Protein AF-A0A518DHU4-F1 (afdb_monomer)

Mean predicted aligned error: 4.29 Å

Solvent-accessible surface area (backbone atoms only — not comparable to full-atom values): 12551 Å² total; per-residue (Å²): 131,83,62,38,91,31,69,74,48,93,78,92,83,80,76,65,53,45,93,78,50,55,78,45,100,57,68,38,72,61,64,92,36,39,50,26,39,30,76,88,73,42,34,32,35,54,71,51,94,48,25,62,95,65,47,74,90,50,74,50,29,39,31,64,88,50,67,76,55,93,78,38,64,34,90,30,32,22,38,29,42,93,88,11,45,58,34,24,46,37,67,45,43,67,58,42,60,74,70,57,70,47,81,84,38,65,39,58,79,46,30,36,31,28,26,29,36,46,24,28,44,41,30,31,47,71,43,43,83,37,90,85,42,60,53,37,74,47,38,42,14,45,42,72,44,84,63,66,44,88,26,88,99,46,66,58,55,59,42,77,44,44,28,57,65,22,48,41,82,39,87,76,72,31,70,21,46,90,32,29,22,46,70,28,45,41,96,94,36,73,90,44,43,60,35,36,34,29,25,94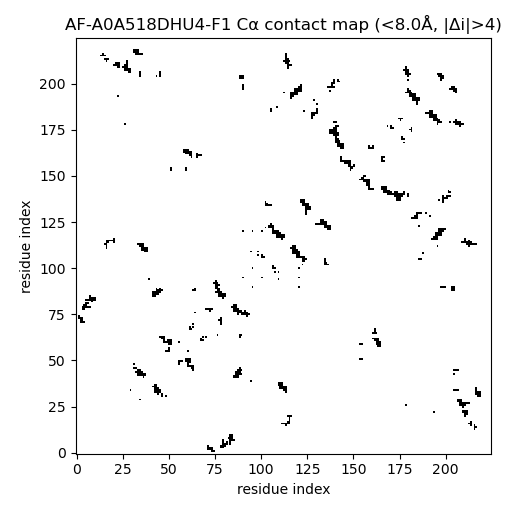,53,60,59,28,45,51,60,29,35,53,21,67,61,32,74,60,38,48,68,71,69,85,75,84,128

Organism: NCBI:txid2528009

pLDDT: mean 93.24, std 11.76, range [33.22, 98.88]

Secondary structure (DSSP, 8-state):
----SS------------SS----SS-EE--SB--EEETTS-EE----S-BGGG-TTSS-BBPGGGSSS-----TTSEEE-TTS-EEESS--HHHHHHTT--TTSPPPEEEEETTS-EEE-SEEESSTT-TTSPEEEPPPSEEEPPSB---TTS--SB--SSBGGGEEE-TTSSSS-TTSEEEE--SS-TT-EEEEE--SSSPSS-SEESS---GGGB-PPPPP-

Structure (mmCIF, N/CA/C/O backbone):
data_AF-A0A518DHU4-F1
#
_entry.id   AF-A0A518DHU4-F1
#
loop_
_atom_site.group_PDB
_atom_site.id
_atom_site.type_symbol
_atom_site.label_atom_id
_atom_site.label_alt_id
_atom_site.label_comp_id
_atom_site.label_asym_id
_atom_site.label_entity_id
_atom_site.label_seq_id
_atom_site.pdbx_PDB_ins_code
_atom_site.Cartn_x
_atom_site.Cartn_y
_atom_site.Cartn_z
_atom_site.occupancy
_atom_site.B_iso_or_equiv
_atom_site.auth_seq_id
_atom_site.auth_comp_id
_atom_site.auth_asym_id
_atom_site.auth_atom_id
_atom_site.pdbx_PDB_model_num
ATOM 1 N N . MET A 1 1 ? -16.025 -7.743 -17.348 1.00 38.75 1 MET A N 1
ATOM 2 C CA . MET A 1 1 ? -15.346 -8.823 -18.099 1.00 38.75 1 MET A CA 1
ATOM 3 C C . MET A 1 1 ? -13.855 -8.525 -18.032 1.00 38.75 1 MET A C 1
ATOM 5 O O . MET A 1 1 ? -13.457 -7.454 -18.472 1.00 38.75 1 MET A O 1
ATOM 9 N N . VAL A 1 2 ? -13.073 -9.383 -17.376 1.00 43.22 2 VAL A N 1
ATOM 10 C CA . VAL A 1 2 ? -11.635 -9.180 -17.138 1.00 43.22 2 VAL A CA 1
ATOM 11 C C . VAL A 1 2 ? -10.902 -9.261 -18.482 1.00 43.22 2 VAL A C 1
ATOM 13 O O . VAL A 1 2 ? -10.867 -10.322 -19.098 1.00 43.22 2 VAL A O 1
ATOM 16 N N . ARG A 1 3 ? -10.357 -8.146 -18.981 1.00 50.56 3 ARG A N 1
ATOM 17 C CA . ARG A 1 3 ? -9.431 -8.158 -20.125 1.00 50.56 3 ARG A CA 1
ATOM 18 C C . ARG A 1 3 ? -8.021 -8.339 -19.584 1.00 50.56 3 ARG A C 1
ATOM 20 O O . ARG A 1 3 ? -7.276 -7.374 -19.481 1.00 50.56 3 ARG A O 1
ATOM 27 N N . SER A 1 4 ? -7.682 -9.566 -19.208 1.00 57.72 4 SER A N 1
ATOM 28 C CA . SER A 1 4 ? -6.322 -9.889 -18.794 1.00 57.72 4 SER A CA 1
ATOM 29 C C . SER A 1 4 ? -5.531 -10.490 -19.958 1.00 57.72 4 SER A C 1
ATOM 31 O O . SER A 1 4 ? -6.106 -11.252 -20.738 1.00 57.72 4 SER A O 1
ATOM 33 N N . PRO A 1 5 ? -4.231 -10.170 -20.106 1.00 66.50 5 PRO A N 1
ATOM 34 C CA . PRO A 1 5 ? -3.389 -10.743 -21.158 1.00 66.50 5 PRO A CA 1
ATOM 35 C C . PRO A 1 5 ? -3.214 -12.268 -21.049 1.00 66.50 5 PRO A C 1
ATOM 37 O O . PRO A 1 5 ? -2.834 -12.899 -22.031 1.00 66.50 5 PRO A O 1
ATOM 40 N N . CYS A 1 6 ? -3.492 -12.861 -19.882 1.00 79.88 6 CYS A N 1
ATOM 41 C CA . CYS A 1 6 ? -3.353 -14.294 -19.614 1.00 79.88 6 CYS A CA 1
ATOM 42 C C . CYS A 1 6 ? -4.672 -14.898 -19.085 1.00 79.88 6 CYS A C 1
ATOM 44 O O . CYS A 1 6 ? -5.429 -14.199 -18.405 1.00 79.88 6 CYS A O 1
ATOM 46 N N . PRO A 1 7 ? -4.967 -16.187 -19.359 1.00 85.56 7 PRO A N 1
ATOM 47 C CA . PRO A 1 7 ? -6.122 -16.866 -18.776 1.00 85.56 7 PRO A CA 1
ATOM 48 C C . PRO A 1 7 ? -5.915 -17.094 -17.274 1.00 85.56 7 PRO A C 1
ATOM 50 O O . PRO A 1 7 ? -4.835 -17.502 -16.850 1.00 85.56 7 PRO A O 1
ATOM 53 N N . ILE A 1 8 ? -6.956 -16.852 -16.475 1.00 91.31 8 ILE A N 1
ATOM 54 C CA . ILE A 1 8 ? -6.941 -17.115 -15.031 1.00 91.31 8 ILE A CA 1
ATOM 55 C C . ILE A 1 8 ? -7.030 -18.620 -14.752 1.00 91.31 8 ILE A C 1
ATOM 57 O O . ILE A 1 8 ? -7.789 -19.333 -15.412 1.00 91.31 8 ILE A O 1
ATOM 61 N N . SER A 1 9 ? -6.287 -19.100 -13.757 1.00 91.94 9 SER A N 1
ATOM 62 C CA . SER A 1 9 ? -6.410 -20.465 -13.241 1.00 91.94 9 SER A CA 1
ATOM 63 C C . SER A 1 9 ? -6.357 -20.479 -11.721 1.00 91.94 9 SER A C 1
ATOM 65 O O . SER A 1 9 ? -5.750 -19.602 -11.104 1.00 91.94 9 SER A O 1
ATOM 67 N N . GLU A 1 10 ? -6.960 -21.505 -11.123 1.00 91.88 10 GLU A N 1
ATOM 68 C CA . GLU A 1 10 ? -6.872 -21.751 -9.685 1.00 91.88 10 GLU A CA 1
ATOM 69 C C . GLU A 1 10 ? -5.410 -21.846 -9.233 1.00 91.88 10 GLU A C 1
ATOM 71 O O . GLU A 1 10 ? -4.539 -22.321 -9.970 1.00 91.88 10 GLU A O 1
ATOM 76 N N . GLN A 1 11 ? -5.151 -21.344 -8.030 1.00 93.50 11 GLN A N 1
ATOM 77 C CA . GLN A 1 11 ? -3.836 -21.318 -7.411 1.00 93.50 11 GLN A CA 1
ATOM 78 C C . GLN A 1 11 ? -3.934 -21.948 -6.024 1.00 93.50 11 GLN A C 1
ATOM 80 O O . GLN A 1 11 ? -4.891 -21.689 -5.298 1.00 93.50 11 GLN A O 1
ATOM 85 N N . ASP A 1 12 ? -2.924 -22.729 -5.654 1.00 92.19 12 ASP A N 1
ATOM 86 C CA . ASP A 1 12 ? -2.800 -23.319 -4.323 1.00 92.19 12 ASP A CA 1
ATOM 87 C C . ASP A 1 12 ? -1.639 -22.645 -3.581 1.00 92.19 12 ASP A C 1
ATOM 89 O O . ASP A 1 12 ? -0.463 -22.807 -3.934 1.00 92.19 12 ASP A O 1
ATOM 93 N N . TYR A 1 13 ? -1.980 -21.829 -2.584 1.00 90.94 13 TYR A N 1
ATOM 94 C CA . TYR A 1 13 ? -1.026 -21.079 -1.779 1.00 90.94 13 TYR A CA 1
ATOM 95 C C . TYR A 1 13 ? -1.041 -21.548 -0.333 1.00 90.94 13 TYR A C 1
ATOM 97 O O . TYR A 1 13 ? -2.082 -21.775 0.276 1.00 90.94 13 TYR A O 1
ATOM 105 N N . THR A 1 14 ? 0.145 -21.596 0.263 1.00 93.56 14 THR A N 1
ATOM 106 C CA . THR A 1 14 ? 0.299 -21.719 1.710 1.00 93.56 14 THR A CA 1
ATOM 107 C C . THR A 1 14 ? 1.169 -20.571 2.185 1.00 93.56 14 THR A C 1
ATOM 109 O O . THR A 1 14 ? 2.354 -20.520 1.855 1.00 93.56 14 THR A O 1
ATOM 112 N N . TYR A 1 15 ? 0.574 -19.672 2.963 1.00 94.81 15 TYR A N 1
ATOM 113 C CA . TYR A 1 15 ? 1.258 -18.555 3.599 1.00 94.81 15 TYR A CA 1
ATOM 114 C C . TYR A 1 15 ? 1.179 -18.702 5.112 1.00 94.81 15 TYR A C 1
ATOM 116 O O . TYR A 1 15 ? 0.103 -18.929 5.664 1.00 94.81 15 TYR A O 1
ATOM 124 N N . LYS A 1 16 ? 2.313 -18.543 5.792 1.00 95.69 16 LYS A N 1
ATOM 125 C CA . LYS A 1 16 ? 2.356 -18.374 7.244 1.00 95.69 16 LYS A CA 1
ATOM 126 C C . LYS A 1 16 ? 2.667 -16.925 7.564 1.00 95.69 16 LYS A C 1
ATOM 128 O O . LYS A 1 16 ? 3.604 -16.368 7.002 1.00 95.69 16 LYS A O 1
ATOM 133 N N . VAL A 1 17 ? 1.921 -16.345 8.494 1.00 95.88 17 VAL A N 1
ATOM 134 C CA . VAL A 1 17 ? 2.177 -15.010 9.045 1.00 95.88 17 VAL A CA 1
ATOM 135 C C . VAL A 1 17 ? 2.261 -15.091 10.573 1.00 95.88 17 VAL A C 1
ATOM 137 O O . VAL A 1 17 ? 1.680 -16.012 11.159 1.00 95.88 17 VAL A O 1
ATOM 140 N N . PRO A 1 18 ? 2.991 -14.183 11.243 1.00 96.06 18 PRO A N 1
ATOM 141 C CA . PRO A 1 18 ? 2.998 -14.106 12.700 1.00 96.06 18 PRO A CA 1
ATOM 142 C C . PRO A 1 18 ? 1.589 -13.883 13.265 1.00 96.06 18 PRO A C 1
ATOM 144 O O . PRO A 1 18 ? 0.913 -12.937 12.883 1.00 96.06 18 PRO A O 1
ATOM 147 N N . ALA A 1 19 ? 1.162 -14.721 14.213 1.00 94.69 19 ALA A N 1
ATOM 148 C CA . ALA A 1 19 ? -0.119 -14.540 14.910 1.00 94.69 19 ALA A CA 1
ATOM 149 C C . ALA A 1 19 ? -0.098 -13.364 15.907 1.00 94.69 19 ALA A C 1
ATOM 151 O O . ALA A 1 19 ? -1.139 -12.815 16.248 1.00 94.69 19 ALA A O 1
ATOM 152 N N . ALA A 1 20 ? 1.095 -12.992 16.377 1.00 95.94 20 ALA A N 1
ATOM 153 C CA . ALA A 1 20 ? 1.345 -11.847 17.246 1.00 95.94 20 ALA A CA 1
ATOM 154 C C . ALA A 1 20 ? 2.457 -10.992 16.609 1.00 95.94 20 ALA A C 1
ATOM 156 O O . ALA A 1 20 ? 3.629 -11.147 16.969 1.00 95.94 20 ALA A O 1
ATOM 157 N N . PRO A 1 21 ? 2.128 -10.171 15.597 1.00 97.25 21 PRO A N 1
ATOM 158 C CA . PRO A 1 21 ? 3.110 -9.367 14.882 1.00 97.25 21 PRO A CA 1
ATOM 159 C C . PRO A 1 21 ? 3.747 -8.321 15.806 1.00 97.25 21 PRO A C 1
ATOM 161 O O . PRO A 1 21 ? 3.102 -7.761 16.695 1.00 97.25 21 PRO A O 1
ATOM 164 N N . GLN A 1 22 ? 5.033 -8.047 15.591 1.00 97.31 22 GLN A N 1
ATOM 165 C CA . GLN A 1 22 ? 5.795 -7.057 16.352 1.00 97.31 22 GLN A CA 1
ATOM 166 C C . GLN A 1 22 ? 6.434 -6.057 15.398 1.00 97.31 22 GLN A C 1
ATOM 168 O O . GLN A 1 22 ? 6.975 -6.433 14.358 1.00 97.31 22 GLN A O 1
ATOM 173 N N . ALA A 1 23 ? 6.375 -4.778 15.767 1.00 97.62 23 ALA A N 1
ATOM 174 C CA . ALA A 1 23 ? 7.083 -3.741 15.038 1.00 97.62 23 ALA A CA 1
ATOM 175 C C . ALA A 1 23 ? 8.593 -3.953 15.205 1.00 97.62 23 ALA A C 1
ATOM 177 O O . ALA A 1 23 ? 9.078 -4.138 16.322 1.00 97.62 23 ALA A O 1
ATOM 178 N N . ALA A 1 24 ? 9.321 -3.916 14.096 1.00 97.25 24 ALA A N 1
ATOM 179 C CA . ALA A 1 24 ? 10.771 -3.950 14.095 1.00 97.25 24 ALA A CA 1
ATOM 180 C C . ALA A 1 24 ? 11.343 -2.552 14.390 1.00 97.25 24 ALA A C 1
ATOM 182 O O . ALA A 1 24 ? 10.667 -1.534 14.225 1.00 97.25 24 ALA A O 1
ATOM 183 N N . GLU A 1 25 ? 12.615 -2.494 14.796 1.00 95.56 25 GLU A N 1
ATOM 184 C CA . GLU A 1 25 ? 13.334 -1.221 14.981 1.00 95.56 25 GLU A CA 1
ATOM 185 C C . GLU A 1 25 ? 13.478 -0.434 13.673 1.00 95.56 25 GLU A C 1
ATOM 187 O O . GLU A 1 25 ? 13.565 0.792 13.680 1.00 95.56 25 GLU A O 1
ATOM 192 N N . LYS A 1 26 ? 13.532 -1.151 12.547 1.00 96.56 26 LYS A N 1
ATOM 193 C CA . LYS A 1 26 ? 13.632 -0.596 11.200 1.00 96.56 26 LYS A CA 1
ATOM 194 C C . LYS A 1 26 ? 12.599 -1.254 10.310 1.00 96.56 26 LYS A C 1
ATOM 196 O O . LYS A 1 26 ? 12.364 -2.456 10.411 1.00 96.56 26 LYS A O 1
ATOM 201 N N . THR A 1 27 ? 12.034 -0.460 9.416 1.00 97.31 27 THR A N 1
ATOM 202 C CA . THR A 1 27 ? 11.105 -0.946 8.405 1.00 97.31 27 THR A CA 1
ATOM 203 C C . THR A 1 27 ? 11.838 -1.800 7.370 1.00 97.31 27 THR A C 1
ATOM 205 O O . THR A 1 27 ? 13.043 -1.647 7.144 1.00 97.31 27 THR A O 1
ATOM 208 N N . THR A 1 28 ? 11.110 -2.721 6.743 1.00 96.31 28 THR A N 1
ATOM 209 C CA . THR A 1 28 ? 11.628 -3.577 5.671 1.00 96.31 28 THR A CA 1
ATOM 210 C C . THR A 1 28 ? 11.001 -3.153 4.344 1.00 96.31 28 THR A C 1
ATOM 212 O O . THR A 1 28 ? 9.787 -3.287 4.199 1.00 96.31 28 THR A O 1
ATOM 215 N N . PRO A 1 29 ? 11.776 -2.669 3.359 1.00 94.88 29 PRO A N 1
ATOM 216 C CA . PRO A 1 29 ? 11.230 -2.325 2.052 1.00 94.88 29 PRO A CA 1
ATOM 217 C C . PRO A 1 29 ? 10.600 -3.511 1.329 1.00 94.88 29 PRO A C 1
ATOM 219 O O . PRO A 1 29 ? 11.120 -4.630 1.365 1.00 94.88 29 PRO A O 1
ATOM 222 N N . LEU A 1 30 ? 9.492 -3.252 0.636 1.00 91.94 30 LEU A N 1
ATOM 223 C CA . LEU A 1 30 ? 8.868 -4.226 -0.245 1.00 91.94 30 LEU A CA 1
ATOM 224 C C . LEU A 1 30 ? 9.782 -4.463 -1.456 1.00 91.94 30 LEU A C 1
ATOM 226 O O . LEU A 1 30 ? 10.001 -3.573 -2.274 1.00 91.94 30 LEU A O 1
ATOM 230 N N . GLY A 1 31 ? 10.335 -5.673 -1.550 1.00 86.50 31 GLY A N 1
ATOM 231 C CA . GLY A 1 31 ? 11.042 -6.147 -2.741 1.00 86.50 31 GLY A CA 1
ATOM 232 C C . GLY A 1 31 ? 10.079 -6.601 -3.846 1.00 86.50 31 GLY A C 1
ATOM 233 O O . GLY A 1 31 ? 8.911 -6.229 -3.879 1.00 86.50 31 GLY A O 1
ATOM 234 N N . MET A 1 32 ? 10.539 -7.482 -4.738 1.00 86.12 32 MET A N 1
ATOM 235 C CA . MET A 1 32 ? 9.691 -8.118 -5.764 1.00 86.12 32 MET A CA 1
ATOM 236 C C . MET A 1 32 ? 8.855 -9.269 -5.173 1.00 86.12 32 MET A C 1
ATOM 238 O O . MET A 1 32 ? 9.018 -10.438 -5.544 1.00 86.12 32 MET A O 1
ATOM 242 N N . HIS A 1 33 ? 8.012 -8.961 -4.190 1.00 89.12 33 HIS A N 1
ATOM 243 C CA . HIS A 1 33 ? 7.245 -9.914 -3.384 1.00 89.12 33 HIS A CA 1
ATOM 244 C C . HIS A 1 33 ? 5.804 -9.436 -3.203 1.00 89.12 33 HIS A C 1
ATOM 246 O O . HIS A 1 33 ? 5.515 -8.254 -3.370 1.00 89.12 33 HIS A O 1
ATOM 252 N N . ASN A 1 34 ? 4.918 -10.352 -2.817 1.00 95.50 34 ASN A N 1
ATOM 253 C CA . ASN A 1 34 ? 3.554 -9.975 -2.466 1.00 95.50 34 ASN A CA 1
ATOM 254 C C . ASN A 1 34 ? 3.582 -9.247 -1.115 1.00 95.50 34 ASN A C 1
ATOM 256 O O . ASN A 1 34 ? 4.158 -9.758 -0.154 1.00 95.50 34 ASN A O 1
ATOM 260 N N . PHE A 1 35 ? 2.939 -8.085 -1.022 1.00 98.19 35 PHE A N 1
ATOM 261 C CA . PHE A 1 35 ? 2.816 -7.348 0.231 1.00 98.19 35 PHE A CA 1
ATOM 262 C C . PHE A 1 35 ? 2.046 -8.164 1.280 1.00 98.19 35 PHE A C 1
ATOM 264 O O . PHE A 1 35 ? 2.473 -8.313 2.422 1.00 98.19 35 PHE A O 1
ATOM 271 N N . GLY A 1 36 ? 0.928 -8.752 0.870 1.00 98.06 36 GLY A N 1
ATOM 272 C CA . GLY A 1 36 ? 0.048 -9.509 1.745 1.00 98.06 36 GLY A CA 1
ATOM 273 C C . GLY A 1 36 ? -0.931 -10.359 0.956 1.00 98.06 36 GLY A C 1
ATOM 274 O O . GLY A 1 36 ? -0.825 -10.499 -0.266 1.00 98.06 36 GLY A O 1
ATOM 275 N N . ILE A 1 37 ? -1.894 -10.927 1.668 1.00 98.00 37 ILE A N 1
ATOM 276 C CA . ILE A 1 37 ? -2.949 -11.767 1.106 1.00 98.00 37 ILE A CA 1
ATOM 277 C C . ILE A 1 37 ? -4.308 -11.209 1.516 1.00 98.00 37 ILE A C 1
ATOM 279 O O . ILE A 1 37 ? -4.550 -10.939 2.696 1.00 98.00 37 ILE A O 1
ATOM 283 N N . ALA A 1 38 ? -5.189 -11.005 0.540 1.00 98.19 38 ALA A N 1
ATOM 284 C CA . ALA A 1 38 ? -6.558 -10.602 0.808 1.00 98.19 38 ALA A CA 1
ATOM 285 C C . ALA A 1 38 ? -7.375 -11.771 1.381 1.00 98.19 38 ALA A C 1
ATOM 287 O O . ALA A 1 38 ? -7.075 -12.938 1.127 1.00 98.19 38 ALA A O 1
ATOM 288 N N . LEU A 1 39 ? -8.453 -11.473 2.112 1.00 96.75 39 LEU A N 1
ATOM 289 C CA . LEU A 1 39 ? -9.327 -12.496 2.711 1.00 96.75 39 LEU A CA 1
ATOM 290 C C . LEU A 1 39 ? -10.020 -13.395 1.674 1.00 96.75 39 LEU A C 1
ATOM 292 O O . LEU A 1 39 ? -10.446 -14.496 2.008 1.00 96.75 39 LEU A O 1
ATOM 296 N N . ASN A 1 40 ? -10.106 -12.960 0.415 1.00 95.88 40 ASN A N 1
ATOM 297 C CA . ASN A 1 40 ? -10.590 -13.778 -0.699 1.00 95.88 40 ASN A CA 1
ATOM 298 C C . ASN A 1 40 ? -9.489 -14.629 -1.370 1.00 95.88 40 ASN A C 1
ATOM 300 O O . ASN A 1 40 ? -9.740 -15.221 -2.417 1.00 95.88 40 ASN A O 1
ATOM 304 N N . GLY A 1 41 ? -8.277 -14.675 -0.806 1.00 95.56 41 GLY A N 1
ATOM 305 C CA . GLY A 1 41 ? -7.162 -15.490 -1.297 1.00 95.56 41 GLY A CA 1
ATOM 306 C C . GLY A 1 41 ? -6.366 -14.886 -2.457 1.00 95.56 41 GLY A C 1
ATOM 307 O O . GLY A 1 41 ? -5.471 -15.549 -2.980 1.00 95.56 41 GLY A O 1
ATOM 308 N N . VAL A 1 42 ? -6.646 -13.643 -2.863 1.00 97.00 42 VAL A N 1
ATOM 309 C CA . VAL A 1 42 ? -5.901 -12.956 -3.930 1.00 97.00 42 VAL A CA 1
ATOM 310 C C . VAL A 1 42 ? -4.740 -12.146 -3.330 1.00 97.00 42 VAL A C 1
ATOM 312 O O . VAL A 1 42 ? -4.968 -11.335 -2.428 1.00 97.00 42 VAL A O 1
ATOM 315 N N . PRO A 1 43 ? -3.487 -12.338 -3.780 1.00 97.25 43 PRO A N 1
ATOM 316 C CA . PRO A 1 43 ? -2.359 -11.586 -3.243 1.00 97.25 43 PRO A CA 1
ATOM 317 C C . PRO A 1 43 ? -2.394 -10.099 -3.608 1.00 97.25 43 PRO A C 1
ATOM 319 O O . PRO A 1 43 ? -2.771 -9.724 -4.720 1.00 97.25 43 PRO A O 1
ATOM 322 N N . PHE A 1 44 ? -1.917 -9.264 -2.687 1.00 98.06 44 PHE A N 1
ATOM 323 C CA . PHE A 1 44 ? -1.546 -7.882 -2.972 1.00 98.06 44 PHE A CA 1
ATOM 324 C C . PHE A 1 44 ? -0.110 -7.869 -3.483 1.00 98.06 44 PHE A C 1
ATOM 326 O O . PHE A 1 44 ? 0.813 -8.165 -2.729 1.00 98.06 44 PHE A O 1
ATOM 333 N N . ASP A 1 45 ? 0.084 -7.537 -4.749 1.00 95.88 45 ASP A N 1
ATOM 334 C CA . ASP A 1 45 ? 1.395 -7.424 -5.377 1.00 95.88 45 ASP A CA 1
ATOM 335 C C . ASP A 1 45 ? 1.461 -6.092 -6.109 1.00 95.88 45 ASP A C 1
ATOM 337 O O . ASP A 1 45 ? 1.036 -5.992 -7.255 1.00 95.88 45 ASP A O 1
ATOM 341 N N . PRO A 1 46 ? 1.946 -5.045 -5.439 1.00 94.81 46 PRO A N 1
ATOM 342 C CA . PRO A 1 46 ? 1.835 -3.707 -5.986 1.00 94.81 46 PRO A CA 1
ATOM 343 C C . PRO A 1 46 ? 2.989 -3.352 -6.932 1.00 94.81 46 PRO A C 1
ATOM 345 O O . PRO A 1 46 ? 3.047 -2.231 -7.435 1.00 94.81 46 PRO A O 1
ATOM 348 N N . GLY A 1 47 ? 3.992 -4.221 -7.090 1.00 91.56 47 GLY A N 1
ATOM 349 C CA . GLY A 1 47 ? 5.199 -3.947 -7.873 1.00 91.56 47 GLY A CA 1
ATOM 350 C C . GLY A 1 47 ? 5.114 -4.455 -9.313 1.00 91.56 47 GLY A C 1
ATOM 351 O O . GLY A 1 47 ? 4.594 -5.532 -9.576 1.00 91.56 47 GLY A O 1
ATOM 352 N N . ALA A 1 48 ? 5.717 -3.718 -10.245 1.00 89.31 48 ALA A N 1
ATOM 353 C CA . ALA A 1 48 ? 5.910 -4.145 -11.635 1.00 89.31 48 ALA A CA 1
ATOM 354 C C . ALA A 1 48 ? 7.270 -4.828 -11.848 1.00 89.31 48 ALA A C 1
ATOM 356 O O . ALA A 1 48 ? 8.253 -4.500 -11.188 1.00 89.31 48 ALA A O 1
ATOM 357 N N . ALA A 1 49 ? 7.377 -5.734 -12.820 1.00 90.56 49 ALA A N 1
ATOM 358 C CA . ALA A 1 49 ? 8.675 -6.262 -13.260 1.00 90.56 49 ALA A CA 1
ATOM 359 C C . ALA A 1 49 ? 9.340 -5.376 -14.333 1.00 90.56 49 ALA A C 1
ATOM 361 O O . ALA A 1 49 ? 10.416 -5.712 -14.840 1.00 90.56 49 ALA A O 1
ATOM 362 N N . GLU A 1 50 ? 8.687 -4.273 -14.684 1.00 93.06 50 GLU A N 1
ATOM 363 C CA . GLU A 1 50 ? 9.037 -3.320 -15.719 1.00 93.06 50 GLU A CA 1
ATOM 364 C C . GLU A 1 50 ? 9.923 -2.207 -15.149 1.00 93.06 50 GLU A C 1
ATOM 366 O O . GLU A 1 50 ? 9.561 -1.493 -14.212 1.00 93.06 50 GLU A O 1
ATOM 371 N N . PHE A 1 51 ? 11.092 -2.036 -15.761 1.00 95.88 51 PHE A N 1
ATOM 372 C CA . PHE A 1 51 ? 12.077 -1.018 -15.405 1.00 95.88 51 PHE A CA 1
ATOM 373 C C . PHE A 1 51 ? 12.421 -0.194 -16.640 1.00 95.88 51 PHE A C 1
ATOM 375 O O . PHE A 1 51 ? 12.355 -0.701 -17.766 1.00 95.88 51 PHE A O 1
ATOM 382 N N . PHE A 1 52 ? 12.832 1.057 -16.441 1.00 96.44 52 PHE A N 1
ATOM 383 C CA . PHE A 1 52 ? 13.348 1.887 -17.525 1.00 96.44 52 PHE A CA 1
ATOM 384 C C . PHE A 1 52 ? 14.470 1.157 -18.277 1.00 96.44 52 PHE A C 1
ATOM 386 O O . PHE A 1 52 ? 15.371 0.580 -17.663 1.00 96.44 52 PHE A O 1
ATOM 393 N N . GLN A 1 53 ? 14.368 1.124 -19.610 1.00 94.94 53 GLN A N 1
ATOM 394 C CA . GLN A 1 53 ? 15.282 0.394 -20.505 1.00 94.94 53 GLN A CA 1
ATOM 395 C C . GLN A 1 53 ? 15.464 -1.104 -20.169 1.00 94.94 53 GLN A C 1
ATOM 397 O O . GLN A 1 53 ? 16.406 -1.741 -20.631 1.00 94.94 53 GLN A O 1
ATOM 402 N N . GLY A 1 54 ? 14.571 -1.693 -19.367 1.00 93.44 54 GLY A N 1
ATOM 403 C CA . GLY A 1 54 ? 14.670 -3.086 -18.931 1.00 93.44 54 GLY A CA 1
ATOM 404 C C . GLY A 1 54 ? 15.772 -3.361 -17.900 1.00 93.44 54 GLY A C 1
ATOM 405 O O . GLY A 1 54 ? 16.046 -4.529 -17.614 1.00 93.44 54 GLY A O 1
ATOM 406 N N . VAL A 1 55 ? 16.392 -2.329 -17.314 1.00 94.00 55 VAL A N 1
ATOM 407 C CA . VAL A 1 55 ? 17.465 -2.490 -16.320 1.00 94.00 55 VAL A CA 1
ATOM 408 C C . VAL A 1 55 ? 16.868 -2.883 -14.965 1.00 94.00 55 VAL A C 1
ATOM 410 O O . VAL A 1 55 ? 16.567 -2.040 -14.113 1.00 94.00 55 VAL A O 1
ATOM 413 N N . ARG A 1 56 ? 16.668 -4.193 -14.779 1.00 91.50 56 ARG A N 1
ATOM 414 C CA . ARG A 1 56 ? 16.093 -4.784 -13.562 1.00 91.50 56 ARG A CA 1
ATOM 415 C C . ARG A 1 56 ? 16.907 -4.422 -12.320 1.00 91.50 56 ARG A C 1
ATOM 417 O O . ARG A 1 56 ? 18.129 -4.521 -12.325 1.00 91.50 56 ARG A O 1
ATOM 424 N N . GLY A 1 57 ? 16.209 -4.054 -11.247 1.00 88.19 57 GLY A N 1
ATOM 425 C CA . GLY A 1 57 ? 16.826 -3.691 -9.967 1.00 88.19 57 GLY A CA 1
ATOM 426 C C . GLY A 1 57 ? 17.408 -2.275 -9.919 1.00 88.19 57 GLY A C 1
ATOM 427 O O . GLY A 1 57 ? 17.939 -1.878 -8.886 1.00 88.19 57 GLY A O 1
ATOM 428 N N . SER A 1 58 ? 17.297 -1.499 -11.002 1.00 93.25 58 SER A N 1
ATOM 429 C CA . SER A 1 58 ? 17.545 -0.057 -10.943 1.00 93.25 58 SER A CA 1
ATOM 430 C C . SER A 1 58 ? 16.458 0.656 -10.129 1.00 93.25 58 SER A C 1
ATOM 432 O O . SER A 1 58 ? 15.382 0.109 -9.888 1.00 93.25 58 SER A O 1
ATOM 434 N N . LYS A 1 59 ? 16.711 1.911 -9.737 1.00 93.75 59 LYS A N 1
ATOM 435 C CA . LYS A 1 59 ? 15.716 2.731 -9.023 1.00 93.75 59 LYS A CA 1
ATOM 436 C C . LYS A 1 59 ? 14.483 3.075 -9.878 1.00 93.75 59 LYS A C 1
ATOM 438 O O . LYS A 1 59 ? 13.448 3.436 -9.333 1.00 93.75 59 LYS A O 1
ATOM 443 N N . TRP A 1 60 ? 14.577 2.966 -11.206 1.00 96.75 60 TRP A N 1
ATOM 444 C CA . TRP A 1 60 ? 13.524 3.366 -12.147 1.00 96.75 60 TRP A CA 1
ATOM 445 C C . TRP A 1 60 ? 12.601 2.204 -12.500 1.00 96.75 60 TRP A C 1
ATOM 447 O O . TRP A 1 60 ? 12.533 1.757 -13.646 1.00 96.75 60 TRP A O 1
ATOM 457 N N . GLN A 1 61 ? 11.896 1.714 -11.488 1.00 96.19 61 GLN A N 1
ATOM 458 C CA . GLN A 1 61 ? 10.791 0.775 -11.642 1.00 96.19 61 GLN A CA 1
ATOM 459 C C . GLN A 1 61 ? 9.509 1.544 -11.970 1.00 96.19 61 GLN A C 1
ATOM 461 O O . GLN A 1 61 ? 9.212 2.548 -11.315 1.00 96.19 61 GLN A O 1
ATOM 466 N N . TYR A 1 62 ? 8.761 1.090 -12.976 1.00 96.62 62 TYR A N 1
ATOM 467 C CA . TYR A 1 62 ? 7.478 1.700 -13.320 1.00 96.62 62 TYR A CA 1
ATOM 468 C C . TYR A 1 62 ? 6.449 1.466 -12.208 1.00 96.62 62 TYR A C 1
ATOM 470 O O . TYR A 1 62 ? 6.410 0.394 -11.608 1.00 96.62 62 TYR A O 1
ATOM 478 N N . GLU A 1 63 ? 5.606 2.462 -11.945 1.00 95.94 63 GLU A N 1
ATOM 479 C CA . GLU A 1 63 ? 4.435 2.306 -11.080 1.00 95.94 63 GLU A CA 1
ATOM 480 C C . GLU A 1 63 ? 3.286 1.695 -11.905 1.00 95.94 63 GLU A C 1
ATOM 482 O O . GLU A 1 63 ? 2.856 2.322 -12.883 1.00 95.94 63 GLU A O 1
ATOM 487 N N . PRO A 1 64 ? 2.773 0.497 -11.554 1.00 92.81 64 PRO A N 1
ATOM 488 C CA . PRO A 1 64 ? 1.762 -0.202 -12.352 1.00 92.81 64 PRO A CA 1
ATOM 489 C C . PRO A 1 64 ? 0.499 0.610 -12.645 1.00 92.81 64 PRO A C 1
ATOM 491 O O . PRO A 1 64 ? -0.071 0.504 -13.731 1.00 92.81 64 PRO A O 1
ATOM 494 N N . LEU A 1 65 ? 0.069 1.443 -11.693 1.00 94.19 65 LEU A N 1
ATOM 495 C CA . LEU A 1 65 ? -1.159 2.235 -11.805 1.00 94.19 65 LEU A CA 1
ATOM 496 C C . LEU A 1 65 ? -0.958 3.609 -12.461 1.00 94.19 65 LEU A C 1
ATOM 498 O O . LEU A 1 65 ? -1.924 4.347 -12.629 1.00 94.19 65 LEU A O 1
ATOM 502 N N . SER A 1 66 ? 0.265 3.957 -12.871 1.00 93.81 66 SER A N 1
ATOM 503 C CA . SER A 1 66 ? 0.573 5.270 -13.462 1.00 93.81 66 SER A CA 1
ATOM 504 C C . SER A 1 66 ? -0.027 5.495 -14.854 1.00 93.81 66 SER A C 1
ATOM 506 O O . SER A 1 66 ? -0.113 6.627 -15.322 1.00 93.81 66 SER A O 1
ATOM 508 N N . GLY A 1 67 ? -0.383 4.419 -15.564 1.00 90.75 67 GLY A N 1
ATOM 509 C CA . GLY A 1 67 ? -0.786 4.477 -16.971 1.00 90.75 67 GLY A CA 1
ATOM 510 C C . GLY A 1 67 ? 0.373 4.684 -17.957 1.00 90.75 67 GLY A C 1
ATOM 511 O O . GLY A 1 67 ? 0.134 4.712 -19.163 1.00 90.75 67 GLY A O 1
ATOM 512 N N . ALA A 1 68 ? 1.623 4.773 -17.484 1.00 90.81 68 ALA A N 1
ATOM 513 C CA . ALA A 1 68 ? 2.801 4.927 -18.341 1.00 90.81 68 ALA A CA 1
ATOM 514 C C . ALA A 1 68 ? 3.059 3.699 -19.234 1.00 90.81 68 ALA A C 1
ATOM 516 O O . ALA A 1 68 ? 3.631 3.823 -20.317 1.00 90.81 68 ALA A O 1
ATOM 517 N N . LEU A 1 69 ? 2.621 2.515 -18.790 1.00 87.62 69 LEU A N 1
ATOM 518 C CA . LEU A 1 69 ? 2.673 1.267 -19.544 1.00 87.62 69 LEU A CA 1
ATOM 519 C C . LEU A 1 69 ? 1.305 0.583 -19.528 1.00 87.62 69 LEU A C 1
ATOM 521 O O . LEU A 1 69 ? 0.617 0.541 -18.509 1.00 87.62 69 LEU A O 1
ATOM 525 N N . GLN A 1 70 ? 0.924 -0.014 -20.656 1.00 85.19 70 GLN A N 1
ATOM 526 C CA . GLN A 1 70 ? -0.300 -0.802 -20.741 1.00 85.19 70 GLN A CA 1
ATOM 527 C C . GLN A 1 70 ? -0.074 -2.194 -20.131 1.00 85.19 70 GLN A C 1
ATOM 529 O O . GLN A 1 70 ? 0.359 -3.115 -20.817 1.00 85.19 70 GLN A O 1
ATOM 534 N N . MET A 1 71 ? -0.392 -2.355 -18.844 1.00 82.81 71 MET A N 1
ATOM 535 C CA . MET A 1 71 ? -0.184 -3.616 -18.106 1.00 82.81 71 MET A CA 1
ATOM 536 C C . MET A 1 71 ? -1.406 -4.555 -18.089 1.00 82.81 71 MET A C 1
ATOM 538 O O . MET A 1 71 ? -1.364 -5.632 -17.501 1.00 82.81 71 MET A O 1
ATOM 542 N N . GLY A 1 72 ? -2.503 -4.181 -18.762 1.00 85.69 72 GLY A N 1
ATOM 543 C CA . GLY A 1 72 ? -3.715 -5.012 -18.824 1.00 85.69 72 GLY A CA 1
ATOM 544 C C . GLY A 1 72 ? -4.455 -5.112 -17.487 1.00 85.69 72 GLY A C 1
ATOM 545 O O . GLY A 1 72 ? -5.000 -6.168 -17.167 1.00 85.69 72 GLY A O 1
ATOM 546 N N . ILE A 1 73 ? -4.435 -4.019 -16.722 1.00 89.06 73 ILE A N 1
ATOM 547 C CA . ILE A 1 73 ? -5.114 -3.871 -15.435 1.00 89.06 73 ILE A CA 1
ATOM 548 C C . ILE A 1 73 ? -6.629 -3.766 -15.656 1.00 89.06 73 ILE A C 1
ATOM 550 O O . ILE A 1 73 ? -7.091 -3.038 -16.537 1.00 89.06 73 ILE A O 1
ATOM 554 N N . ASP A 1 74 ? -7.401 -4.516 -14.874 1.00 92.06 74 ASP A N 1
ATOM 555 C CA . ASP A 1 74 ? -8.860 -4.536 -14.931 1.00 92.06 74 ASP A CA 1
ATOM 556 C C . ASP A 1 74 ? -9.527 -3.591 -13.909 1.00 92.06 74 ASP A C 1
ATOM 558 O O . ASP A 1 74 ? -8.876 -2.812 -13.217 1.00 92.06 74 ASP A O 1
ATOM 562 N N . ALA A 1 75 ? -10.859 -3.657 -13.812 1.00 91.94 75 ALA A N 1
ATOM 563 C CA . ALA A 1 75 ? -11.658 -2.796 -12.936 1.00 91.94 75 ALA A CA 1
ATOM 564 C C . ALA A 1 75 ? -11.429 -3.014 -11.424 1.00 91.94 75 ALA A C 1
ATOM 566 O O . ALA A 1 75 ? -11.891 -2.206 -10.622 1.00 91.94 75 ALA A O 1
ATOM 567 N N . SER A 1 76 ? -10.751 -4.093 -11.022 1.00 93.75 76 SER A N 1
ATOM 568 C CA . SER A 1 76 ? -10.319 -4.327 -9.636 1.00 93.75 76 SER A CA 1
ATOM 569 C C . SER A 1 76 ? -8.852 -3.951 -9.417 1.00 93.75 76 SER A C 1
ATOM 571 O O . SER A 1 76 ? -8.254 -4.395 -8.440 1.00 93.75 76 SER A O 1
ATOM 573 N N . HIS A 1 77 ? -8.264 -3.168 -10.328 1.00 95.12 77 HIS A N 1
ATOM 574 C CA . HIS A 1 77 ? -6.856 -2.776 -10.301 1.00 95.12 77 HIS A CA 1
ATOM 575 C C . HIS A 1 77 ? -5.913 -3.984 -10.226 1.00 95.12 77 HIS A C 1
ATOM 577 O O . HIS A 1 77 ? -4.914 -3.975 -9.510 1.00 95.12 77 HIS A O 1
ATOM 583 N N . ALA A 1 78 ? -6.257 -5.044 -10.954 1.00 94.50 78 ALA A N 1
ATOM 584 C CA . ALA A 1 78 ? -5.561 -6.319 -10.942 1.00 94.50 78 ALA A CA 1
ATOM 585 C C . ALA A 1 78 ? -5.363 -6.870 -12.349 1.00 94.50 78 ALA A C 1
ATOM 587 O O . ALA A 1 78 ? -5.968 -6.411 -13.318 1.00 94.50 78 ALA A O 1
ATOM 588 N N . HIS A 1 79 ? -4.519 -7.891 -12.455 1.00 93.25 79 HIS A N 1
ATOM 589 C CA . HIS A 1 79 ? -4.394 -8.685 -13.668 1.00 93.25 79 HIS A CA 1
ATOM 590 C C . HIS A 1 79 ? -3.871 -10.093 -13.365 1.00 93.25 79 HIS A C 1
ATOM 592 O O . HIS A 1 79 ? -3.517 -10.431 -12.234 1.00 93.25 79 HIS A O 1
ATOM 598 N N . VAL A 1 80 ? -3.862 -10.933 -14.398 1.00 92.19 80 VAL A N 1
ATOM 599 C CA . VAL A 1 80 ? -3.371 -12.305 -14.371 1.00 92.19 80 VAL A CA 1
ATOM 600 C C . VAL A 1 80 ? -1.931 -12.332 -14.886 1.00 92.19 80 VAL A C 1
ATOM 602 O O . VAL A 1 80 ? -1.657 -11.896 -16.008 1.00 92.19 80 VAL A O 1
ATOM 605 N N . GLN A 1 81 ? -1.009 -12.868 -14.086 1.00 87.88 81 GLN A N 1
ATOM 606 C CA . GLN A 1 81 ? 0.367 -13.146 -14.520 1.00 87.88 81 GLN A CA 1
ATOM 607 C C . GLN A 1 81 ? 0.424 -14.422 -15.390 1.00 87.88 81 GLN A C 1
ATOM 609 O O . GLN A 1 81 ? -0.489 -15.244 -15.320 1.00 87.88 81 GLN A O 1
ATOM 614 N N . PRO A 1 82 ? 1.500 -14.672 -16.165 1.00 88.25 82 PRO A N 1
ATOM 615 C CA . PRO A 1 82 ? 1.594 -15.835 -17.062 1.00 88.25 82 PRO A CA 1
ATOM 616 C C . PRO A 1 82 ? 1.392 -17.215 -16.415 1.00 88.25 82 PRO A C 1
ATOM 618 O O . PRO A 1 82 ? 1.121 -18.186 -17.113 1.00 88.25 82 PRO A O 1
ATOM 621 N N . THR A 1 83 ? 1.512 -17.321 -15.089 1.00 88.00 83 THR A N 1
ATOM 622 C CA . THR A 1 83 ? 1.231 -18.551 -14.328 1.00 88.00 83 THR A CA 1
ATOM 623 C C . THR A 1 83 ? -0.260 -18.786 -14.054 1.00 88.00 83 THR A C 1
ATOM 625 O O . THR A 1 83 ? -0.611 -19.759 -13.393 1.00 88.00 83 THR A O 1
ATOM 628 N N . GLY A 1 84 ? -1.135 -17.891 -14.518 1.00 90.81 84 GLY A N 1
ATOM 629 C CA . GLY A 1 84 ? -2.578 -17.935 -14.283 1.00 90.81 84 GLY A CA 1
ATOM 630 C C . GLY A 1 84 ? -3.022 -17.315 -12.956 1.00 90.81 84 GLY A C 1
ATOM 631 O O . GLY A 1 84 ? -4.222 -17.223 -12.705 1.00 90.81 84 GLY A O 1
ATOM 632 N N . ALA A 1 85 ? -2.087 -16.845 -12.122 1.00 92.44 85 ALA A N 1
ATOM 633 C CA . ALA A 1 85 ? -2.420 -16.200 -10.858 1.00 92.44 85 ALA A CA 1
ATOM 634 C C . ALA A 1 85 ? -2.937 -14.773 -11.054 1.00 92.44 85 ALA A C 1
ATOM 636 O O . ALA A 1 85 ? -2.307 -13.956 -11.725 1.00 92.44 85 ALA A O 1
ATOM 637 N N . TYR A 1 86 ? -4.047 -14.457 -10.406 1.00 95.31 86 TYR A N 1
ATOM 638 C CA . TYR A 1 86 ? -4.587 -13.106 -10.326 1.00 95.31 86 TYR A CA 1
ATOM 639 C C . TYR A 1 86 ? -4.037 -12.386 -9.089 1.00 95.31 86 TYR A C 1
ATOM 641 O O . TYR A 1 86 ? -3.869 -13.023 -8.050 1.00 95.31 86 TYR A O 1
ATOM 649 N N . HIS A 1 87 ? -3.726 -11.094 -9.195 1.00 96.06 87 HIS A N 1
ATOM 650 C CA . HIS A 1 87 ? -3.167 -10.304 -8.090 1.00 96.06 87 HIS A CA 1
ATOM 651 C C . HIS A 1 87 ? -3.518 -8.817 -8.211 1.00 96.06 87 HIS A C 1
ATOM 653 O O . HIS A 1 87 ? -3.682 -8.301 -9.319 1.00 96.06 87 HIS A O 1
ATOM 659 N N . TYR A 1 88 ? -3.626 -8.141 -7.065 1.00 97.56 88 TYR A N 1
ATOM 660 C CA . TYR A 1 88 ? -3.976 -6.723 -6.966 1.00 97.56 88 TYR A CA 1
ATOM 661 C C . TYR A 1 88 ? -2.743 -5.820 -7.013 1.00 97.56 88 TYR A C 1
ATOM 663 O O . TYR A 1 88 ? -1.846 -5.977 -6.187 1.00 97.56 88 TYR A O 1
ATOM 671 N N . HIS A 1 89 ? -2.770 -4.825 -7.903 1.00 96.56 89 HIS A N 1
ATOM 672 C CA . HIS A 1 89 ? -1.859 -3.672 -7.901 1.00 96.56 89 HIS A CA 1
ATOM 673 C C . HIS A 1 89 ? -2.440 -2.460 -7.168 1.00 96.56 89 HIS A C 1
ATOM 675 O O . HIS A 1 89 ? -1.688 -1.589 -6.741 1.00 96.56 89 HIS A O 1
ATOM 681 N N . GLY A 1 90 ? -3.767 -2.400 -7.010 1.00 96.62 90 GLY A N 1
ATOM 682 C CA . GLY A 1 90 ? -4.462 -1.283 -6.370 1.00 96.62 90 GLY A CA 1
ATOM 683 C C . GLY A 1 90 ? -5.678 -1.689 -5.543 1.00 96.62 90 GLY A C 1
ATOM 684 O O . GLY A 1 90 ? -5.748 -2.802 -5.022 1.00 96.62 90 GLY A O 1
ATOM 685 N N . LEU A 1 91 ? -6.645 -0.772 -5.422 1.00 97.19 91 LEU A N 1
ATOM 686 C CA . LEU A 1 91 ? -7.871 -0.998 -4.657 1.00 97.19 91 LEU A CA 1
ATOM 687 C C . LEU A 1 91 ? -8.675 -2.160 -5.265 1.00 97.19 91 LEU A C 1
ATOM 689 O O . LEU A 1 91 ? -9.099 -2.059 -6.422 1.00 97.19 91 LEU A O 1
ATOM 693 N N . PRO A 1 92 ? -8.930 -3.244 -4.511 1.00 97.25 92 PRO A N 1
ATOM 694 C CA . PRO A 1 92 ? -9.584 -4.432 -5.038 1.00 97.25 92 PRO A CA 1
ATOM 695 C 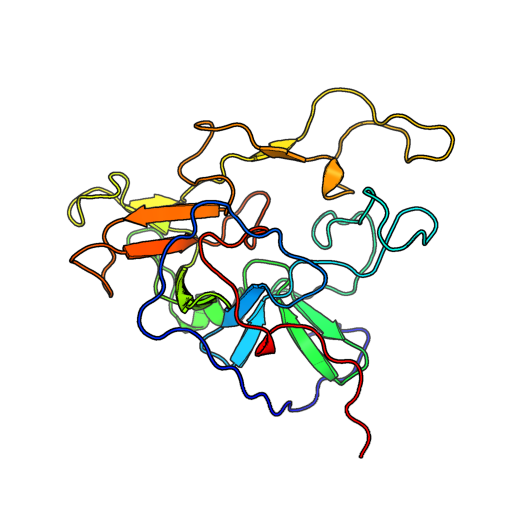C . PRO A 1 92 ? -11.103 -4.223 -5.111 1.00 97.25 92 PRO A C 1
ATOM 697 O O . PRO A 1 92 ? -11.837 -4.768 -4.294 1.00 97.25 92 PRO A O 1
ATOM 700 N N . THR A 1 93 ? -11.587 -3.429 -6.073 1.00 95.75 93 THR A N 1
ATOM 701 C CA . THR A 1 93 ? -12.989 -2.966 -6.173 1.00 95.75 93 THR A CA 1
ATOM 702 C C . THR A 1 93 ? -14.015 -4.070 -5.913 1.00 95.75 93 THR A C 1
ATOM 704 O O . THR A 1 93 ? -14.870 -3.920 -5.049 1.00 95.75 93 THR A O 1
ATOM 707 N N . GLY A 1 94 ? -13.883 -5.228 -6.575 1.00 94.06 94 GLY A N 1
ATOM 708 C CA . GLY A 1 94 ? -14.816 -6.341 -6.374 1.00 94.06 94 GLY A CA 1
ATOM 709 C C . GLY A 1 94 ? -14.798 -6.935 -4.957 1.00 94.06 94 GLY A C 1
ATOM 710 O O . GLY A 1 94 ? -15.835 -7.374 -4.465 1.00 94.06 94 GLY A O 1
ATOM 711 N N . LEU A 1 95 ? -13.644 -6.931 -4.278 1.00 96.56 95 LEU A N 1
ATOM 712 C CA . LEU A 1 95 ? -13.562 -7.305 -2.864 1.00 96.56 95 LEU A CA 1
ATOM 713 C C . LEU A 1 95 ? -14.208 -6.232 -1.986 1.00 96.56 95 LEU A C 1
ATOM 715 O O . LEU A 1 95 ? -14.972 -6.587 -1.096 1.00 96.56 95 LEU A O 1
ATOM 719 N N . LEU A 1 96 ? -13.926 -4.950 -2.246 1.00 97.06 96 LEU A N 1
ATOM 720 C CA . LEU A 1 96 ? -14.482 -3.820 -1.492 1.00 97.06 96 LEU A CA 1
ATOM 721 C C . LEU A 1 96 ? -16.018 -3.794 -1.555 1.00 97.06 96 LEU A C 1
ATOM 723 O O . LEU A 1 96 ? -16.666 -3.590 -0.527 1.00 97.06 96 LEU A O 1
ATOM 727 N N . ASP A 1 97 ? -16.594 -4.101 -2.718 1.00 95.62 97 ASP A N 1
ATOM 728 C CA . ASP A 1 97 ? -18.039 -4.273 -2.893 1.00 95.62 97 ASP A CA 1
ATOM 729 C C . ASP A 1 97 ? -18.570 -5.466 -2.081 1.00 95.62 97 ASP A C 1
ATOM 731 O O . ASP A 1 97 ? -19.586 -5.358 -1.389 1.00 95.62 97 ASP A O 1
ATOM 735 N N . ALA A 1 98 ? -17.872 -6.607 -2.121 1.00 95.44 98 ALA A N 1
ATOM 736 C CA . ALA A 1 98 ? -18.277 -7.822 -1.411 1.00 95.44 98 ALA A CA 1
ATOM 737 C C . ALA A 1 98 ? -18.270 -7.646 0.117 1.00 95.44 98 ALA A C 1
ATOM 739 O O . ALA A 1 98 ? -19.165 -8.151 0.800 1.00 95.44 98 ALA A O 1
ATOM 740 N N . VAL A 1 99 ? -17.300 -6.896 0.650 1.00 95.00 99 VAL A N 1
ATOM 741 C CA . VAL A 1 99 ? -17.229 -6.545 2.079 1.00 95.00 99 VAL A CA 1
ATOM 742 C C . VAL A 1 99 ? -18.059 -5.307 2.436 1.00 95.00 99 VAL A C 1
ATOM 744 O O . VAL A 1 99 ? -18.089 -4.921 3.603 1.00 95.00 99 VAL A O 1
ATOM 747 N N . LYS A 1 100 ? -18.769 -4.720 1.461 1.00 95.25 100 LYS A N 1
ATOM 748 C CA . LYS A 1 100 ? -19.655 -3.557 1.618 1.00 95.25 100 LYS A CA 1
ATOM 749 C C . LYS A 1 100 ? -18.950 -2.371 2.276 1.00 95.25 100 LYS A C 1
ATOM 751 O O . LYS A 1 100 ? -19.393 -1.886 3.318 1.00 95.25 100 LYS A O 1
ATOM 756 N N . LEU A 1 101 ? -17.843 -1.934 1.676 1.00 96.81 101 LEU A N 1
ATOM 757 C CA . LEU A 1 101 ? -17.137 -0.731 2.111 1.00 96.81 101 LEU A CA 1
ATOM 758 C C . LEU A 1 101 ? -18.113 0.455 2.223 1.00 96.81 101 LEU A C 1
ATOM 760 O O . LEU A 1 101 ? -18.864 0.742 1.293 1.00 96.81 101 LEU A O 1
ATOM 764 N N . ASP A 1 102 ? -18.087 1.134 3.367 1.00 97.31 102 ASP A N 1
ATOM 765 C CA . ASP A 1 102 ? -18.991 2.231 3.704 1.00 97.31 102 ASP A CA 1
ATOM 766 C C . ASP A 1 102 ? -18.159 3.426 4.196 1.00 97.31 102 ASP A C 1
ATOM 768 O O . ASP A 1 102 ? -17.463 3.288 5.204 1.00 97.31 102 ASP A O 1
ATOM 772 N N . PRO A 1 103 ? -18.219 4.596 3.532 1.00 96.94 103 PRO A N 1
ATOM 773 C CA . PRO A 1 103 ? -17.443 5.777 3.918 1.00 96.94 103 PRO A CA 1
ATOM 774 C C . PRO A 1 103 ? -17.826 6.360 5.284 1.00 96.94 103 PRO A C 1
ATOM 776 O O . PRO A 1 103 ? -17.124 7.226 5.799 1.00 96.94 103 PRO A O 1
ATOM 779 N N . THR A 1 104 ? -18.944 5.925 5.870 1.00 97.44 104 THR A N 1
ATOM 780 C CA . THR A 1 104 ? -19.416 6.371 7.189 1.00 97.44 104 THR A CA 1
ATOM 781 C C . THR A 1 104 ? -18.961 5.461 8.330 1.00 97.44 104 THR A C 1
ATOM 783 O O . THR A 1 104 ? -19.249 5.744 9.493 1.00 97.44 104 THR A O 1
ATOM 786 N N . ARG A 1 105 ? -18.239 4.374 8.027 1.00 97.81 105 ARG A N 1
ATOM 787 C CA . ARG A 1 105 ? -17.777 3.378 9.001 1.00 97.81 105 ARG A CA 1
ATOM 788 C C . ARG A 1 105 ? -16.280 3.133 8.851 1.00 97.81 105 ARG A C 1
ATOM 790 O O . ARG A 1 105 ? -15.709 3.330 7.782 1.00 97.81 105 ARG A O 1
ATOM 797 N N . HIS A 1 106 ? -15.642 2.657 9.920 1.00 98.38 106 HIS A N 1
ATOM 798 C CA . HIS A 1 106 ? -14.276 2.150 9.809 1.00 98.38 106 HIS A CA 1
ATOM 799 C C . HIS A 1 106 ? -14.229 1.039 8.754 1.00 98.38 106 HIS A C 1
ATOM 801 O O . HIS A 1 106 ? -15.139 0.204 8.688 1.00 98.38 106 HIS A O 1
ATOM 807 N N . SER A 1 107 ? -13.174 1.023 7.938 1.00 98.12 107 SER A N 1
ATOM 808 C CA . SER A 1 107 ? -13.007 -0.008 6.916 1.00 98.12 107 SER A CA 1
ATOM 809 C C . SER A 1 107 ? -13.054 -1.409 7.524 1.00 98.12 107 SER A C 1
ATOM 811 O O . SER A 1 107 ? -12.513 -1.606 8.615 1.00 98.12 107 SER A O 1
ATOM 813 N N . PRO A 1 108 ? -13.634 -2.395 6.822 1.00 96.38 108 PRO A N 1
ATOM 814 C CA . PRO A 1 108 ? -13.483 -3.791 7.202 1.00 96.38 108 PRO A CA 1
ATOM 815 C C . PRO A 1 108 ? -12.030 -4.235 7.016 1.00 96.38 108 PRO A C 1
ATOM 817 O O . PRO A 1 108 ? -11.315 -3.711 6.151 1.00 96.38 108 PRO A O 1
ATOM 820 N N . GLN A 1 109 ? -11.601 -5.228 7.796 1.00 98.12 109 GLN A N 1
ATOM 821 C CA . GLN A 1 109 ? -10.355 -5.926 7.511 1.00 98.12 109 GLN A CA 1
ATOM 822 C C . GLN A 1 109 ? -10.475 -6.623 6.148 1.00 98.12 109 GLN A C 1
ATOM 824 O O . GLN A 1 109 ? -11.439 -7.338 5.880 1.00 98.12 109 GLN A O 1
ATOM 829 N N . ILE A 1 110 ? -9.487 -6.417 5.280 1.00 98.50 110 ILE A N 1
ATOM 830 C CA . ILE A 1 110 ? -9.458 -6.973 3.920 1.00 98.50 110 ILE A CA 1
ATOM 831 C C . ILE A 1 110 ? -8.348 -8.001 3.718 1.00 98.50 110 ILE A C 1
ATOM 833 O O . ILE A 1 110 ? -8.337 -8.678 2.690 1.00 98.50 110 ILE A O 1
ATOM 837 N N . GLY A 1 111 ? -7.428 -8.148 4.672 1.00 98.25 111 GLY A N 1
ATOM 838 C CA . GLY A 1 111 ? -6.345 -9.116 4.563 1.00 98.25 111 GLY A CA 1
ATOM 839 C C . GLY A 1 111 ? -5.329 -9.059 5.694 1.00 98.25 111 GLY A C 1
ATOM 840 O O . GLY A 1 111 ? -5.531 -8.402 6.721 1.00 98.25 111 GLY A O 1
ATOM 841 N N . TRP A 1 112 ? -4.222 -9.755 5.456 1.00 98.62 112 TRP A N 1
ATOM 842 C CA . TRP A 1 112 ? -3.056 -9.816 6.329 1.00 98.62 112 TRP A CA 1
ATOM 843 C C . TRP A 1 112 ? -1.797 -9.496 5.530 1.00 98.62 112 TRP A C 1
ATOM 845 O O . TRP A 1 112 ? -1.579 -10.060 4.452 1.00 98.62 112 TRP A O 1
ATOM 855 N N . ALA A 1 113 ? -0.962 -8.612 6.069 1.00 98.62 113 ALA A N 1
ATOM 856 C CA . ALA A 1 113 ? 0.360 -8.352 5.521 1.00 98.62 113 ALA A CA 1
ATOM 857 C C . ALA A 1 113 ? 1.308 -9.518 5.832 1.00 98.62 113 ALA A C 1
ATOM 859 O O . ALA A 1 113 ? 1.090 -10.290 6.770 1.00 98.62 113 ALA A O 1
ATOM 860 N N . ALA A 1 114 ? 2.388 -9.645 5.060 1.00 98.25 114 ALA A N 1
ATOM 861 C CA . ALA A 1 114 ? 3.357 -10.727 5.234 1.00 98.25 114 ALA A CA 1
ATOM 862 C C . ALA A 1 114 ? 4.002 -10.756 6.633 1.00 98.25 114 ALA A C 1
ATOM 864 O O . ALA A 1 114 ? 4.444 -11.814 7.080 1.00 98.25 114 ALA A O 1
ATOM 865 N N . ASP A 1 115 ? 4.068 -9.620 7.327 1.00 98.31 115 ASP A 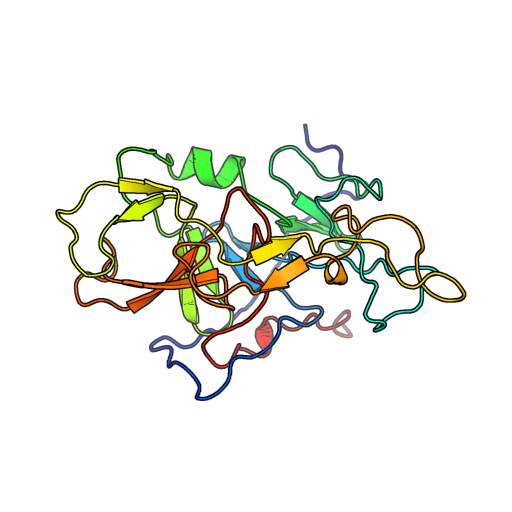N 1
ATOM 866 C CA . ASP A 1 115 ? 4.587 -9.492 8.694 1.00 98.31 115 ASP A CA 1
ATOM 867 C C . ASP A 1 115 ? 3.528 -9.726 9.787 1.00 98.31 115 ASP A C 1
ATOM 869 O O . ASP A 1 115 ? 3.854 -9.681 10.971 1.00 98.31 115 ASP A O 1
ATOM 873 N N . GLY A 1 116 ? 2.287 -10.041 9.399 1.00 98.38 116 GLY A N 1
ATOM 874 C CA . GLY A 1 116 ? 1.194 -10.454 10.280 1.00 98.38 116 GLY A CA 1
ATOM 875 C C . GLY A 1 116 ? 0.285 -9.333 10.768 1.00 98.38 116 GLY A C 1
ATOM 876 O O . GLY A 1 116 ? -0.717 -9.630 11.414 1.00 98.38 116 GLY A O 1
ATOM 877 N N . PHE A 1 117 ? 0.570 -8.064 10.461 1.00 98.81 117 PHE A N 1
ATOM 878 C CA . PHE A 1 117 ? -0.360 -6.985 10.804 1.00 98.81 117 PHE A CA 1
ATOM 879 C C . PHE A 1 117 ? -1.603 -6.993 9.892 1.00 98.81 117 PHE A C 1
ATOM 881 O O . PHE A 1 117 ? -1.513 -7.365 8.712 1.00 98.81 117 PHE A O 1
ATOM 888 N N . PRO A 1 118 ? -2.777 -6.594 10.418 1.00 98.75 118 PRO A N 1
ATOM 889 C CA . PRO A 1 118 ? -4.004 -6.532 9.637 1.00 98.75 118 PRO A CA 1
ATOM 890 C C . PRO A 1 118 ? -3.939 -5.431 8.574 1.00 98.75 118 PRO A C 1
ATOM 892 O O . PRO A 1 118 ? -3.313 -4.382 8.760 1.00 98.75 118 PRO A O 1
ATOM 895 N N . MET A 1 119 ? -4.627 -5.676 7.461 1.00 98.81 119 MET A N 1
ATOM 896 C CA . MET A 1 119 ? -4.810 -4.716 6.377 1.00 98.81 119 MET A CA 1
ATOM 897 C C . MET A 1 119 ? -6.273 -4.292 6.292 1.00 98.81 119 MET A C 1
ATOM 899 O O . MET A 1 119 ? -7.165 -5.145 6.272 1.00 98.81 119 MET A O 1
ATOM 903 N N . TYR A 1 120 ? -6.504 -2.992 6.161 1.00 98.75 120 TYR A N 1
ATOM 904 C CA . TYR A 1 120 ? -7.817 -2.377 5.995 1.00 98.75 120 TYR A CA 1
ATOM 905 C C . TYR A 1 120 ? -7.909 -1.625 4.662 1.00 98.75 120 TYR A C 1
ATOM 907 O O . TYR A 1 120 ? -6.898 -1.333 4.020 1.00 98.75 120 TYR A O 1
ATOM 915 N N . ALA A 1 121 ? -9.137 -1.328 4.236 1.00 97.44 121 ALA A N 1
ATOM 916 C CA . ALA A 1 121 ? -9.395 -0.436 3.105 1.00 97.44 121 ALA A CA 1
ATOM 917 C C . ALA A 1 121 ? -9.108 1.043 3.472 1.00 97.44 121 ALA A C 1
ATOM 919 O O . ALA A 1 121 ? -8.238 1.319 4.290 1.00 97.44 121 ALA A O 1
ATOM 920 N N . VAL A 1 122 ? -9.801 2.000 2.850 1.00 97.81 122 VAL A N 1
ATOM 921 C CA . VAL A 1 122 ? -9.382 3.418 2.822 1.00 97.81 122 VAL A CA 1
ATOM 922 C C . VAL A 1 122 ? -9.812 4.269 4.023 1.00 97.81 122 VAL A C 1
ATOM 924 O O . VAL A 1 122 ? -9.217 5.310 4.279 1.00 97.81 122 VAL A O 1
ATOM 927 N N . TYR A 1 123 ? -10.843 3.865 4.764 1.00 98.69 123 TYR A N 1
ATOM 928 C CA . TYR A 1 123 ? -11.439 4.644 5.857 1.00 98.69 123 TYR A CA 1
ATOM 929 C C . TYR A 1 123 ? -10.976 4.197 7.244 1.00 98.69 123 TYR A C 1
ATOM 931 O O . TYR A 1 123 ? -10.934 2.996 7.527 1.00 98.69 123 TYR A O 1
ATOM 939 N N . GLY A 1 124 ? -10.740 5.165 8.127 1.00 98.56 124 GLY A N 1
ATOM 940 C CA . GLY A 1 124 ? -10.453 4.942 9.540 1.00 98.56 124 GLY A CA 1
ATOM 941 C C . GLY A 1 124 ? -10.895 6.112 10.419 1.00 98.56 124 GLY A C 1
ATOM 942 O O . GLY A 1 124 ? -11.403 7.123 9.930 1.00 98.56 124 GLY A O 1
ATOM 943 N N . TYR A 1 125 ? -10.695 5.966 11.726 1.00 98.69 125 TYR A N 1
ATOM 944 C CA . TYR A 1 125 ? -11.003 6.996 12.718 1.00 98.69 125 TYR A CA 1
ATOM 945 C C . TYR A 1 125 ? -10.129 8.246 12.537 1.00 98.69 125 TYR A C 1
ATOM 947 O O . TYR A 1 125 ? -8.932 8.146 12.237 1.00 98.69 125 TYR A O 1
ATOM 955 N N . THR A 1 126 ? -10.710 9.434 12.700 1.00 98.38 126 THR A N 1
ATOM 956 C CA . THR A 1 126 ? -9.967 10.702 12.636 1.00 98.38 126 THR A CA 1
ATOM 957 C C . THR A 1 126 ? -8.907 10.792 13.723 1.00 98.38 126 THR A C 1
ATOM 959 O O . THR A 1 126 ? -7.792 11.218 13.424 1.00 98.38 126 THR A O 1
ATOM 962 N N . ASP A 1 127 ? -9.244 10.350 14.933 1.00 98.25 127 ASP A N 1
ATOM 963 C CA . ASP A 1 127 ? -8.310 10.118 16.024 1.00 98.25 127 ASP A CA 1
ATOM 964 C C . ASP A 1 127 ? -7.960 8.628 16.027 1.00 98.25 127 ASP A C 1
ATOM 966 O O . ASP A 1 127 ? -8.836 7.767 15.989 1.00 98.25 127 ASP A O 1
ATOM 970 N N . ALA A 1 128 ? -6.670 8.311 16.000 1.00 98.06 128 ALA A N 1
ATOM 971 C CA . ALA A 1 128 ? -6.210 6.934 15.931 1.00 98.06 128 ALA A CA 1
ATOM 972 C C . ALA A 1 128 ? -6.506 6.143 17.217 1.00 98.06 128 ALA A C 1
ATOM 974 O O . ALA A 1 128 ? -6.519 4.915 17.164 1.00 98.06 128 ALA A O 1
ATOM 975 N N . GLU A 1 129 ? -6.734 6.812 18.347 1.00 98.25 129 GLU A N 1
ATOM 976 C CA . GLU A 1 129 ? -6.901 6.180 19.661 1.00 98.25 129 GLU A CA 1
ATOM 977 C C . GLU A 1 129 ? -8.359 6.185 20.159 1.00 98.25 129 GLU A C 1
ATOM 979 O O . GLU A 1 129 ? -8.636 5.612 21.210 1.00 98.25 129 GLU A O 1
ATOM 984 N N . ASP A 1 130 ? -9.292 6.777 19.402 1.00 98.06 130 ASP A N 1
ATOM 985 C CA . ASP A 1 130 ? -10.704 6.928 19.782 1.00 98.06 130 ASP A CA 1
ATOM 986 C C . ASP A 1 130 ? -11.649 6.378 18.697 1.00 98.06 130 ASP A C 1
ATOM 988 O O . ASP A 1 130 ? -11.817 6.966 17.619 1.00 98.06 130 ASP A O 1
ATOM 992 N N . ASP A 1 131 ? -12.301 5.253 19.010 1.00 96.81 131 ASP A N 1
ATOM 993 C CA . ASP A 1 131 ? -13.276 4.571 18.152 1.00 96.81 131 ASP A CA 1
ATOM 994 C C . ASP A 1 131 ? -14.659 5.252 18.119 1.00 96.81 131 ASP A C 1
ATOM 996 O O . ASP A 1 131 ? -15.519 4.881 17.312 1.00 96.81 131 ASP A O 1
ATOM 1000 N N . GLY A 1 132 ? -14.857 6.283 18.946 1.00 97.44 132 GLY A N 1
ATOM 1001 C CA . GLY A 1 132 ? -15.980 7.213 18.889 1.00 97.44 132 GLY A CA 1
ATOM 1002 C C . GLY A 1 132 ? -15.730 8.427 17.990 1.00 97.44 132 GLY A C 1
ATOM 1003 O O . GLY A 1 132 ? -16.666 9.189 17.721 1.00 97.44 132 GLY A O 1
ATOM 1004 N N . SER A 1 133 ? -14.499 8.621 17.506 1.00 98.44 133 SER A N 1
ATOM 1005 C CA . SER A 1 133 ? -14.170 9.762 16.653 1.00 98.44 133 SER A CA 1
ATOM 1006 C C . SER A 1 133 ? -14.754 9.612 15.234 1.00 98.44 133 SER A C 1
ATOM 1008 O O . SER A 1 133 ? -15.035 8.498 14.777 1.00 98.44 133 SER A O 1
ATOM 1010 N N . PRO A 1 134 ? -14.966 10.722 14.495 1.00 98.50 134 PRO A N 1
ATOM 1011 C CA . PRO A 1 134 ? -15.486 10.662 13.130 1.00 98.50 134 PRO A CA 1
ATOM 1012 C C . PRO A 1 134 ? -14.662 9.773 12.186 1.00 98.50 134 PRO A C 1
ATOM 1014 O O . PRO A 1 134 ? -13.466 9.562 12.376 1.00 98.50 134 PRO A O 1
ATOM 1017 N N . ILE A 1 135 ? -15.294 9.302 11.110 1.00 98.69 135 ILE A N 1
ATOM 1018 C CA . ILE A 1 135 ? -14.636 8.530 10.049 1.00 98.69 135 ILE A CA 1
ATOM 1019 C C . ILE A 1 135 ? -14.139 9.462 8.944 1.00 98.69 135 ILE A C 1
ATOM 1021 O O . ILE A 1 135 ? -14.830 10.405 8.552 1.00 98.69 135 ILE A O 1
ATOM 1025 N N . LYS A 1 136 ? -12.948 9.177 8.410 1.00 98.62 136 LYS A N 1
ATOM 1026 C CA . LYS A 1 136 ? -12.411 9.836 7.213 1.00 98.62 136 LYS A CA 1
ATOM 1027 C C . LYS A 1 136 ? -11.607 8.861 6.344 1.00 98.62 136 LYS A C 1
ATOM 1029 O O . LYS A 1 136 ? -11.123 7.853 6.866 1.00 98.62 136 LYS A O 1
ATOM 1034 N N . PRO A 1 137 ? -11.416 9.148 5.042 1.00 98.44 137 PRO A N 1
ATOM 1035 C CA . PRO A 1 137 ? -10.381 8.473 4.268 1.00 98.44 137 PRO A CA 1
ATOM 1036 C C . PRO A 1 137 ? -9.012 8.829 4.855 1.00 98.44 137 PRO A C 1
ATOM 1038 O O . PRO A 1 137 ? -8.724 10.007 5.089 1.00 98.44 137 PRO A O 1
ATOM 1041 N N . LEU A 1 138 ? -8.190 7.817 5.123 1.00 98.75 138 LEU A N 1
ATOM 1042 C CA . LEU A 1 138 ? -6.827 8.010 5.601 1.00 98.75 138 LEU A CA 1
ATOM 1043 C C . LEU A 1 138 ? -5.909 8.301 4.420 1.00 98.75 138 LEU A C 1
ATOM 1045 O O . LEU A 1 138 ? -5.989 7.656 3.374 1.00 98.75 138 LEU A O 1
ATOM 1049 N N . LYS A 1 139 ? -5.034 9.290 4.589 1.00 98.50 139 LYS A N 1
ATOM 1050 C CA . LYS A 1 139 ? -4.125 9.742 3.536 1.00 98.50 139 LYS A CA 1
ATOM 1051 C C . LYS A 1 139 ? -2.719 9.215 3.740 1.00 98.50 139 LYS A C 1
ATOM 1053 O O . LYS A 1 139 ? -2.190 9.243 4.851 1.00 98.50 139 LYS A O 1
ATOM 1058 N N . SER A 1 140 ? -2.090 8.818 2.642 1.00 98.38 140 SER A N 1
ATOM 1059 C CA . SER A 1 140 ? -0.664 8.534 2.639 1.00 98.38 140 SER A CA 1
ATOM 1060 C C . SER A 1 140 ? 0.158 9.789 2.943 1.00 98.38 140 SER A C 1
ATOM 1062 O O . SER A 1 140 ? -0.226 10.892 2.557 1.00 98.38 140 SER A O 1
ATOM 1064 N N . SER A 1 141 ? 1.316 9.619 3.583 1.00 98.50 141 SER A N 1
ATOM 1065 C CA . SER A 1 141 ? 2.311 10.687 3.765 1.00 98.50 141 SER A CA 1
ATOM 1066 C C . SER A 1 141 ? 3.327 10.751 2.618 1.00 98.50 141 SER A C 1
ATOM 1068 O O . SER A 1 141 ? 4.472 11.152 2.819 1.00 98.50 141 SER A O 1
ATOM 1070 N N . TYR A 1 142 ? 2.953 10.334 1.410 1.00 98.50 142 TYR A N 1
ATOM 1071 C CA . TYR A 1 142 ? 3.802 10.414 0.226 1.00 98.50 142 TYR A CA 1
ATOM 1072 C C . TYR A 1 142 ? 3.304 11.468 -0.758 1.00 98.50 142 TYR A C 1
ATOM 1074 O O . TYR A 1 142 ? 2.118 11.773 -0.845 1.00 98.50 142 TYR A O 1
ATOM 1082 N N . ARG A 1 143 ? 4.237 12.031 -1.524 1.00 97.88 143 ARG A N 1
ATOM 1083 C CA . ARG A 1 143 ? 3.933 13.008 -2.573 1.00 97.88 143 ARG A CA 1
ATOM 1084 C C . ARG A 1 143 ? 4.840 12.819 -3.776 1.00 97.88 143 ARG A C 1
ATOM 1086 O O . ARG A 1 143 ? 5.943 12.287 -3.651 1.00 97.88 143 ARG A O 1
ATOM 1093 N N . LEU A 1 144 ? 4.396 13.321 -4.923 1.00 97.94 144 LEU A N 1
ATOM 1094 C CA . LEU A 1 144 ? 5.265 13.485 -6.083 1.00 97.94 144 LEU A CA 1
ATOM 1095 C C . LEU A 1 144 ? 6.366 14.502 -5.776 1.00 97.94 144 LEU A C 1
ATOM 1097 O O . LEU A 1 144 ? 6.110 15.587 -5.238 1.00 97.94 144 LEU A O 1
ATOM 1101 N N . LYS A 1 145 ? 7.593 14.152 -6.157 1.00 98.38 145 LYS A N 1
ATOM 1102 C CA . LYS A 1 145 ? 8.724 15.076 -6.167 1.00 98.38 145 LYS A CA 1
ATOM 1103 C C . LYS A 1 145 ? 8.445 16.227 -7.127 1.00 98.38 145 LYS A C 1
ATOM 1105 O O . LYS A 1 145 ? 7.716 16.095 -8.105 1.00 98.38 145 LYS A O 1
ATOM 1110 N N . GLN A 1 146 ? 9.052 17.373 -6.850 1.00 97.88 146 GLN A N 1
ATOM 1111 C CA . GLN A 1 146 ? 8.998 18.533 -7.736 1.00 97.88 146 GLN A CA 1
ATOM 1112 C C . GLN A 1 146 ? 10.215 18.551 -8.666 1.00 97.88 146 GLN A C 1
ATOM 1114 O O . GLN A 1 146 ? 11.289 18.067 -8.309 1.00 97.88 146 GLN A O 1
ATOM 1119 N N . GLY A 1 147 ? 10.063 19.157 -9.843 1.00 97.81 147 GLY A N 1
ATOM 1120 C CA . GLY A 1 147 ? 11.157 19.333 -10.801 1.00 97.81 147 GLY A CA 1
ATOM 1121 C C . GLY A 1 147 ? 11.279 18.204 -11.824 1.00 97.81 147 GLY A C 1
ATOM 1122 O O . GLY A 1 147 ? 10.288 17.566 -12.181 1.00 97.81 147 GLY A O 1
ATOM 1123 N N . ASP A 1 148 ? 12.494 18.026 -12.338 1.00 98.25 148 ASP A N 1
ATOM 1124 C CA . ASP A 1 148 ? 12.808 17.112 -13.435 1.00 98.25 148 ASP A CA 1
ATOM 1125 C C . ASP A 1 148 ? 13.632 15.915 -12.953 1.00 98.25 148 ASP A C 1
ATOM 1127 O O . ASP A 1 148 ? 14.466 16.014 -12.046 1.00 98.25 148 ASP A O 1
ATOM 1131 N N . ARG A 1 149 ? 13.400 14.776 -13.600 1.00 98.12 149 ARG A N 1
ATOM 1132 C CA . ARG A 1 149 ? 14.231 13.586 -13.496 1.00 98.12 149 ARG A CA 1
ATOM 1133 C C . ARG A 1 149 ? 15.619 13.854 -14.105 1.00 98.12 149 ARG A C 1
ATOM 1135 O O . ARG A 1 149 ? 15.756 14.741 -14.950 1.00 98.12 149 ARG A O 1
ATOM 1142 N N . PRO A 1 150 ? 16.646 13.075 -13.729 1.00 97.31 150 PRO A N 1
ATOM 1143 C CA . PRO A 1 150 ? 18.037 13.355 -14.097 1.00 97.31 150 PRO A CA 1
ATOM 1144 C C . PRO A 1 150 ? 18.343 13.342 -15.605 1.00 97.31 150 PRO A C 1
ATOM 1146 O O . PRO A 1 150 ? 19.235 14.068 -16.040 1.00 97.31 150 PRO A O 1
ATOM 1149 N N . GLY A 1 151 ? 17.614 12.558 -16.411 1.00 95.50 151 GLY A N 1
ATOM 1150 C CA . GLY A 1 151 ? 17.910 12.376 -17.835 1.00 95.50 151 GLY A CA 1
ATOM 1151 C C . GL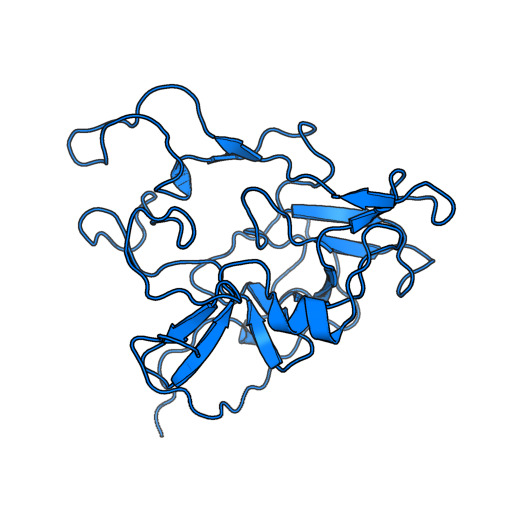Y A 1 151 ? 19.235 11.645 -18.103 1.00 95.50 151 GLY A C 1
ATOM 1152 O O . GLY A 1 151 ? 19.813 11.014 -17.218 1.00 95.50 151 GLY A O 1
ATOM 1153 N N . GLY A 1 152 ? 19.723 11.715 -19.346 1.00 94.06 152 GLY A N 1
ATOM 1154 C CA . GLY A 1 152 ? 20.910 10.968 -19.779 1.00 94.06 152 GLY A CA 1
ATOM 1155 C C . GLY A 1 152 ? 20.613 9.472 -19.899 1.00 94.06 152 GLY A C 1
ATOM 1156 O O . GLY A 1 152 ? 19.720 9.086 -20.652 1.00 94.06 152 GLY A O 1
ATOM 1157 N N . ASP A 1 153 ? 21.340 8.652 -19.139 1.00 93.81 153 ASP A N 1
ATOM 1158 C CA . ASP A 1 153 ? 21.094 7.204 -19.037 1.00 93.81 153 ASP A CA 1
ATOM 1159 C C . ASP A 1 153 ? 19.903 6.869 -18.111 1.00 93.81 153 ASP A C 1
ATOM 1161 O O . ASP A 1 153 ? 19.488 5.716 -17.999 1.00 93.81 153 ASP A O 1
ATOM 1165 N N . GLU A 1 154 ? 19.329 7.878 -17.449 1.00 96.75 154 GLU A N 1
ATOM 1166 C CA . GLU A 1 154 ? 18.125 7.782 -16.622 1.00 96.75 154 GLU A CA 1
ATOM 1167 C C . GLU A 1 154 ? 16.911 8.403 -17.348 1.00 96.75 154 GLU A C 1
ATOM 1169 O O . GLU A 1 154 ? 17.083 9.161 -18.311 1.00 96.75 154 GLU A O 1
ATOM 1174 N N . PRO A 1 155 ? 15.663 8.134 -16.913 1.00 97.12 155 PRO A N 1
ATOM 1175 C CA . PRO A 1 155 ? 14.495 8.798 -17.472 1.00 97.12 155 PRO A CA 1
ATOM 1176 C C . PRO A 1 155 ? 14.610 10.321 -17.364 1.00 97.12 155 PRO A C 1
ATOM 1178 O O . PRO A 1 155 ? 15.108 10.864 -16.376 1.00 97.12 155 PRO A O 1
ATOM 1181 N N . SER A 1 156 ? 14.111 11.011 -18.383 1.00 97.12 156 SER A N 1
ATOM 1182 C CA . SER A 1 156 ? 14.010 12.467 -18.427 1.00 97.12 156 SER A CA 1
ATOM 1183 C C . SER A 1 156 ? 12.566 12.933 -18.184 1.00 97.12 156 SER A C 1
ATOM 1185 O O . SER A 1 156 ? 11.656 12.127 -17.961 1.00 97.12 156 SER A O 1
ATOM 1187 N N . GLY A 1 157 ? 12.357 14.250 -18.214 1.00 97.12 157 GLY A N 1
ATOM 1188 C CA . GLY A 1 157 ? 11.048 14.873 -18.007 1.00 97.12 157 GLY A CA 1
ATOM 1189 C C . GLY A 1 157 ? 10.730 15.126 -16.535 1.00 97.12 157 GLY A C 1
ATOM 1190 O O . GLY A 1 157 ? 11.582 14.951 -15.669 1.00 97.12 157 GLY A O 1
ATOM 1191 N N . LYS A 1 158 ? 9.500 15.562 -16.253 1.00 98.12 158 LYS A N 1
ATOM 1192 C CA . LYS A 1 158 ? 9.041 15.859 -14.890 1.00 98.12 158 LYS A CA 1
ATOM 1193 C C . LYS A 1 158 ? 8.866 14.581 -14.074 1.00 98.12 158 LYS A C 1
ATOM 1195 O O . LYS A 1 158 ? 8.604 13.519 -14.629 1.00 98.12 158 LYS A O 1
ATOM 1200 N N . TYR A 1 159 ? 8.954 14.701 -12.755 1.00 98.38 159 TYR A N 1
ATOM 1201 C CA . TYR A 1 159 ? 8.400 13.687 -11.860 1.00 98.38 159 TYR A CA 1
ATOM 1202 C C . TYR A 1 159 ? 6.873 13.683 -12.018 1.00 98.38 159 TYR A C 1
ATOM 1204 O O . TYR A 1 159 ? 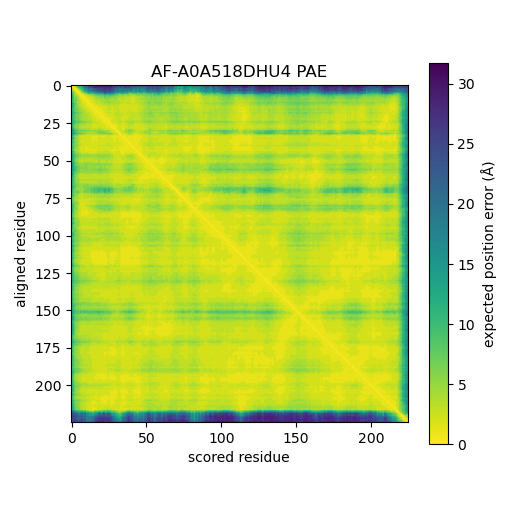6.192 14.584 -11.536 1.00 98.38 159 TYR A O 1
ATOM 1212 N N . ASP A 1 160 ? 6.351 12.711 -12.762 1.00 97.56 160 ASP A N 1
ATOM 1213 C CA . ASP A 1 160 ? 4.932 12.637 -13.144 1.00 97.56 160 ASP A CA 1
ATOM 1214 C C . ASP A 1 160 ? 4.205 11.413 -12.553 1.00 97.56 160 ASP A C 1
ATOM 1216 O O . ASP A 1 160 ? 2.999 11.272 -12.736 1.00 97.56 160 ASP A O 1
ATOM 1220 N N . GLY A 1 161 ? 4.918 10.558 -11.812 1.00 97.56 161 GLY A N 1
ATOM 1221 C CA . GLY A 1 161 ? 4.372 9.352 -11.190 1.00 97.56 161 GLY A CA 1
ATOM 1222 C C . GLY A 1 161 ? 4.508 8.093 -12.043 1.00 97.56 161 GLY A C 1
ATOM 1223 O O . GLY A 1 161 ? 4.121 7.021 -11.586 1.00 97.56 161 GLY A O 1
ATOM 1224 N N . ALA A 1 162 ? 5.086 8.176 -13.248 1.00 97.38 162 ALA A N 1
ATOM 1225 C CA . ALA A 1 162 ? 5.383 6.999 -14.067 1.00 97.38 162 ALA A CA 1
ATOM 1226 C C . ALA A 1 162 ? 6.287 5.986 -13.351 1.00 97.38 162 ALA A C 1
ATOM 1228 O O . ALA A 1 162 ? 6.182 4.785 -13.607 1.00 97.38 162 ALA A O 1
ATOM 1229 N N . PHE A 1 163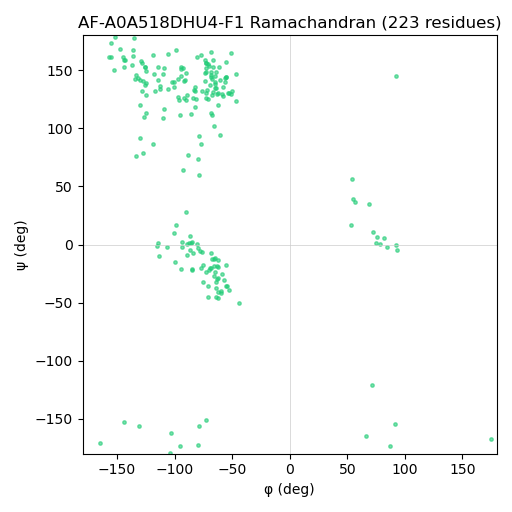 ? 7.167 6.450 -12.460 1.00 97.75 163 PHE A N 1
ATOM 1230 C CA . PHE A 1 163 ? 8.079 5.597 -11.706 1.00 97.75 163 PHE A CA 1
ATOM 1231 C C . PHE A 1 163 ? 7.825 5.692 -10.207 1.00 97.75 163 PHE A C 1
ATOM 1233 O O . PHE A 1 163 ? 7.576 6.767 -9.670 1.00 97.75 163 PHE A O 1
ATOM 1240 N N . ILE A 1 164 ? 8.037 4.580 -9.504 1.00 96.75 164 ILE A N 1
ATOM 1241 C CA . ILE A 1 164 ? 8.027 4.532 -8.032 1.00 96.75 164 ILE A CA 1
ATOM 1242 C C . ILE A 1 164 ? 8.986 5.587 -7.451 1.00 96.75 164 ILE A C 1
ATOM 1244 O O . ILE A 1 164 ? 8.669 6.269 -6.479 1.00 96.75 164 ILE A O 1
ATOM 1248 N N . ALA A 1 165 ? 10.148 5.774 -8.085 1.00 97.31 165 ALA A N 1
ATOM 1249 C CA . ALA A 1 165 ? 11.150 6.754 -7.672 1.00 97.31 165 ALA A CA 1
ATOM 1250 C C . ALA A 1 165 ? 10.729 8.223 -7.855 1.00 97.31 165 ALA A C 1
ATOM 1252 O O . ALA A 1 165 ? 11.453 9.106 -7.383 1.00 97.31 165 ALA A O 1
ATOM 1253 N N . ASP A 1 166 ? 9.593 8.505 -8.497 1.00 98.50 166 ASP A N 1
ATOM 1254 C CA . ASP A 1 166 ? 9.054 9.862 -8.591 1.00 98.50 166 ASP A CA 1
ATOM 1255 C C . ASP A 1 166 ? 8.417 10.335 -7.284 1.00 98.50 166 ASP A C 1
ATOM 1257 O O . ASP A 1 166 ? 8.244 11.537 -7.086 1.00 98.50 166 ASP A O 1
ATOM 1261 N N . TYR A 1 167 ? 8.104 9.412 -6.377 1.00 98.38 167 TYR A N 1
ATOM 1262 C CA . TYR A 1 167 ? 7.511 9.721 -5.087 1.00 98.38 167 TYR A CA 1
ATOM 1263 C C . TYR A 1 167 ? 8.576 9.850 -3.994 1.00 98.38 167 TYR A C 1
ATOM 1265 O O . TYR A 1 167 ? 9.651 9.242 -4.036 1.00 98.38 167 TYR A O 1
ATOM 1273 N N . GLU A 1 168 ? 8.277 10.663 -2.988 1.00 98.06 168 GLU A N 1
ATOM 1274 C CA . GLU A 1 168 ? 9.057 10.780 -1.759 1.00 98.06 168 GLU A CA 1
ATOM 1275 C C . GLU A 1 168 ? 8.150 10.744 -0.534 1.00 98.06 168 GLU A C 1
ATOM 1277 O O . GLU A 1 168 ? 7.017 11.233 -0.569 1.00 98.06 168 GLU A O 1
ATOM 1282 N N . HIS A 1 169 ? 8.657 10.160 0.553 1.00 98.06 169 HIS A N 1
ATOM 1283 C CA . HIS A 1 169 ? 7.976 10.223 1.838 1.00 98.06 169 HIS A CA 1
ATOM 1284 C C . HIS A 1 169 ? 8.122 11.637 2.404 1.00 98.06 169 HIS A C 1
ATOM 1286 O O . HIS A 1 169 ? 9.233 12.151 2.540 1.00 98.06 169 HIS A O 1
ATOM 1292 N N . ALA A 1 170 ? 6.999 12.251 2.746 1.00 98.12 170 ALA A N 1
ATOM 1293 C CA . ALA A 1 170 ? 6.892 13.550 3.383 1.00 98.12 170 ALA A CA 1
ATOM 1294 C C . ALA A 1 170 ? 6.198 13.366 4.747 1.00 98.12 170 ALA A C 1
ATOM 1296 O O . ALA A 1 170 ? 4.974 13.500 4.827 1.00 98.12 170 ALA A O 1
ATOM 1297 N N . PRO A 1 171 ? 6.953 13.046 5.818 1.00 97.38 171 PRO A N 1
ATOM 1298 C CA . PRO A 1 171 ? 6.391 12.742 7.132 1.00 97.38 171 PRO A CA 1
ATOM 1299 C C . PRO A 1 171 ? 5.389 13.798 7.612 1.00 97.38 171 PRO A C 1
ATOM 1301 O O . PRO A 1 171 ? 5.671 14.996 7.556 1.00 97.38 171 PRO A O 1
ATOM 1304 N N . GLY A 1 172 ? 4.224 13.349 8.084 1.00 96.12 172 GLY A N 1
ATOM 1305 C CA . GLY A 1 172 ? 3.168 14.219 8.613 1.00 96.12 172 GLY A CA 1
ATOM 1306 C C . GLY A 1 172 ? 2.363 14.984 7.557 1.00 96.12 172 GLY A C 1
ATOM 1307 O O . GLY A 1 172 ? 1.553 15.833 7.919 1.00 96.12 172 GLY A O 1
ATOM 1308 N N . SER A 1 173 ? 2.571 14.715 6.262 1.00 97.69 173 SER A N 1
ATOM 1309 C CA . SER A 1 173 ? 1.725 15.278 5.197 1.00 97.69 173 SER A CA 1
ATOM 1310 C C . SER A 1 173 ? 0.369 14.574 5.061 1.00 97.69 173 SER A C 1
ATOM 1312 O O . SER A 1 173 ? -0.568 15.169 4.525 1.00 97.69 173 SER A O 1
ATOM 1314 N N . GLY A 1 174 ? 0.258 13.346 5.573 1.00 98.00 174 GLY A N 1
ATOM 1315 C CA . GLY A 1 174 ? -0.973 12.568 5.657 1.00 98.00 174 GLY A CA 1
ATOM 1316 C C . GLY A 1 174 ? -1.202 11.990 7.055 1.00 98.00 174 GLY A C 1
ATOM 1317 O O . GLY A 1 174 ? -0.700 12.503 8.053 1.00 98.00 174 GLY A O 1
ATOM 1318 N N . ASP A 1 175 ? -1.976 10.909 7.110 1.00 98.56 175 ASP A N 1
ATOM 1319 C CA . ASP A 1 175 ? -2.393 10.223 8.341 1.00 98.56 175 ASP A CA 1
ATOM 1320 C C . ASP A 1 175 ? -1.564 8.973 8.656 1.00 98.56 175 ASP A C 1
ATOM 1322 O O . ASP A 1 175 ? -1.658 8.419 9.754 1.00 98.56 175 ASP A O 1
ATOM 1326 N N . LEU A 1 176 ? -0.811 8.497 7.665 1.00 98.69 176 LEU A N 1
ATOM 1327 C CA . LEU A 1 176 ? -0.101 7.223 7.684 1.00 98.69 176 LEU A CA 1
ATOM 1328 C C . LEU A 1 176 ? 1.415 7.443 7.660 1.00 98.69 176 LEU A C 1
ATOM 1330 O O . LEU A 1 176 ? 1.895 8.451 7.142 1.00 98.69 176 LEU A O 1
ATOM 1334 N N . ASP A 1 177 ? 2.165 6.499 8.219 1.00 98.50 177 ASP A N 1
ATOM 1335 C CA . ASP A 1 177 ? 3.628 6.512 8.267 1.00 98.50 177 ASP A CA 1
ATOM 1336 C C . ASP A 1 177 ? 4.276 6.047 6.941 1.00 98.50 177 ASP A C 1
ATOM 1338 O O . ASP A 1 177 ? 3.601 5.818 5.933 1.00 98.50 177 ASP A O 1
ATOM 1342 N N . GLU A 1 178 ? 5.603 5.879 6.928 1.00 98.06 178 GLU A N 1
ATOM 1343 C CA . GLU A 1 178 ? 6.371 5.432 5.756 1.00 98.06 178 GLU A CA 1
ATOM 1344 C C . GLU A 1 178 ? 6.010 4.020 5.260 1.00 98.06 178 GLU A C 1
ATOM 1346 O O . GLU A 1 178 ? 6.413 3.612 4.168 1.00 98.06 178 GLU A O 1
ATOM 1351 N N . CYS A 1 179 ? 5.268 3.243 6.047 1.00 98.44 179 CYS A N 1
ATOM 1352 C CA . CYS A 1 179 ? 4.751 1.945 5.636 1.00 98.44 179 CYS A CA 1
ATOM 1353 C C . CYS A 1 179 ? 3.283 2.011 5.215 1.00 98.44 179 CYS A C 1
ATOM 1355 O O . CYS A 1 179 ? 2.672 0.970 4.993 1.00 98.44 179 CYS A O 1
ATOM 1357 N N . ASN A 1 180 ? 2.717 3.212 5.065 1.00 98.62 180 ASN A N 1
ATOM 1358 C CA . ASN A 1 180 ? 1.301 3.419 4.775 1.00 98.62 180 ASN A CA 1
ATOM 1359 C C . ASN A 1 180 ? 0.396 2.748 5.829 1.00 98.62 180 ASN A C 1
ATOM 1361 O O . ASN A 1 180 ? -0.656 2.182 5.524 1.00 98.62 180 ASN A O 1
ATOM 1365 N N . GLY A 1 181 ? 0.841 2.780 7.085 1.00 98.56 181 GLY A N 1
ATOM 1366 C CA . GLY A 1 181 ? 0.102 2.278 8.232 1.00 98.56 181 GLY A CA 1
ATOM 1367 C C . GLY A 1 181 ? 0.151 3.248 9.404 1.00 98.56 181 GLY A C 1
ATOM 1368 O O . GLY A 1 181 ? 0.767 4.311 9.347 1.00 98.56 181 GLY A O 1
ATOM 1369 N N . ARG A 1 182 ? -0.531 2.891 10.487 1.00 98.56 182 ARG A N 1
ATOM 1370 C CA . ARG A 1 182 ? -0.452 3.605 11.767 1.00 98.56 182 ARG A CA 1
ATOM 1371 C C . ARG A 1 182 ? -0.812 2.671 12.914 1.00 98.56 182 ARG A C 1
ATOM 1373 O O . ARG A 1 182 ? -1.456 1.643 12.708 1.00 98.56 182 ARG A O 1
ATOM 1380 N N . ARG A 1 183 ? -0.428 3.041 14.136 1.00 98.56 183 ARG A N 1
ATOM 1381 C CA . ARG A 1 183 ? -0.992 2.418 15.337 1.00 98.56 183 ARG A CA 1
ATOM 1382 C C . ARG A 1 183 ? -2.336 3.069 15.642 1.00 98.56 183 ARG A C 1
ATOM 1384 O O . ARG A 1 183 ? -2.398 4.289 15.726 1.00 98.56 183 ARG A O 1
ATOM 1391 N N . CYS A 1 184 ? -3.387 2.265 15.748 1.00 98.62 184 CYS A N 1
ATOM 1392 C CA . CYS A 1 184 ? -4.736 2.739 16.017 1.00 98.62 184 CYS A CA 1
ATOM 1393 C C . CYS A 1 184 ? -5.622 1.650 16.628 1.00 98.62 184 CYS A C 1
ATOM 1395 O O . CYS A 1 184 ? -5.336 0.455 16.501 1.00 98.62 184 CYS A O 1
ATOM 1397 N N . VAL A 1 185 ? -6.722 2.069 17.247 1.00 98.69 185 VAL A N 1
ATOM 1398 C CA . VAL A 1 185 ? -7.865 1.196 17.531 1.00 98.69 185 VAL A CA 1
ATOM 1399 C C . VAL A 1 185 ? -8.618 0.886 16.240 1.00 98.69 185 VAL A C 1
ATOM 1401 O O . VAL A 1 185 ? -8.632 1.676 15.294 1.00 98.69 185 VAL A O 1
ATOM 1404 N N . THR A 1 186 ? -9.211 -0.301 16.179 1.00 98.19 186 THR A N 1
ATOM 1405 C CA . THR A 1 186 ? -10.038 -0.769 15.056 1.00 98.19 186 THR A CA 1
ATOM 1406 C C . THR A 1 186 ? -11.174 -1.632 15.611 1.00 98.19 186 THR A C 1
ATOM 1408 O O . THR A 1 186 ? -11.027 -2.140 16.725 1.00 98.19 186 THR A O 1
ATOM 1411 N N . PRO A 1 187 ? -12.268 -1.869 14.864 1.00 97.56 187 PRO A N 1
ATOM 1412 C CA . PRO A 1 187 ? -13.339 -2.756 15.324 1.00 97.56 187 PRO A CA 1
ATOM 1413 C C . PRO A 1 187 ? -12.858 -4.162 15.720 1.00 97.56 187 PRO A C 1
ATOM 1415 O O . PRO A 1 187 ? -13.367 -4.736 16.678 1.00 97.56 187 PRO A O 1
ATOM 1418 N N . ASP A 1 188 ? -11.865 -4.702 15.006 1.00 97.56 188 ASP A N 1
ATOM 1419 C CA . ASP A 1 188 ? -11.313 -6.041 15.243 1.00 97.56 188 ASP A CA 1
ATOM 1420 C C . ASP A 1 188 ? -10.226 -6.058 16.340 1.00 97.56 188 ASP A C 1
ATOM 1422 O O . ASP A 1 188 ? -9.963 -7.096 16.948 1.00 97.56 188 ASP A O 1
ATOM 1426 N N . PHE A 1 189 ? -9.605 -4.905 16.618 1.00 97.81 189 PHE A N 1
ATOM 1427 C CA . PHE A 1 189 ? -8.553 -4.724 17.627 1.00 97.81 189 PHE A CA 1
ATOM 1428 C C . PHE A 1 189 ? -8.838 -3.469 18.474 1.00 97.81 189 PHE A C 1
ATOM 1430 O O . PHE A 1 189 ? -8.197 -2.430 18.266 1.00 97.81 189 PHE A O 1
ATOM 1437 N N . PRO A 1 190 ? -9.791 -3.540 19.422 1.00 97.44 190 PRO A N 1
ATOM 1438 C CA . PRO A 1 190 ? -10.218 -2.386 20.220 1.00 97.44 190 PRO A CA 1
ATOM 1439 C C . PRO A 1 190 ? -9.157 -1.924 21.230 1.00 97.44 190 PRO A C 1
ATOM 1441 O O . PRO A 1 190 ? -9.140 -0.767 21.625 1.00 97.44 190 PRO A O 1
ATOM 1444 N N . GLU A 1 191 ? -8.228 -2.802 21.613 1.00 97.12 191 GLU A N 1
ATOM 1445 C CA . GLU A 1 191 ? -7.072 -2.464 22.463 1.00 97.12 191 GLU A CA 1
ATOM 1446 C C . GLU A 1 191 ? -5.931 -1.790 21.678 1.00 97.12 191 GLU A C 1
ATOM 1448 O O . GLU A 1 191 ? -4.912 -1.396 22.246 1.00 97.12 191 GLU A O 1
ATOM 1453 N N . GLY A 1 192 ? -6.100 -1.650 20.362 1.00 97.69 192 GLY A N 1
ATOM 1454 C CA . G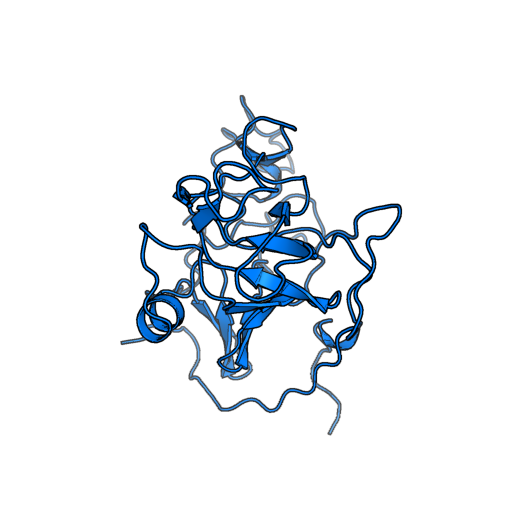LY A 1 192 ? -5.124 -1.055 19.469 1.00 97.69 192 GLY A CA 1
ATOM 1455 C C . GLY A 1 192 ? -4.164 -2.066 18.846 1.00 97.69 192 GLY A C 1
ATOM 1456 O O . GLY A 1 192 ? -3.722 -3.044 19.448 1.00 97.69 192 GLY A O 1
ATOM 1457 N N . THR A 1 193 ? -3.795 -1.802 17.599 1.00 98.44 193 THR A N 1
ATOM 1458 C CA . THR A 1 193 ? -2.768 -2.544 16.867 1.00 98.44 193 THR A CA 1
ATOM 1459 C C . THR A 1 193 ? -2.049 -1.610 15.904 1.00 98.44 193 THR A C 1
ATOM 1461 O O . THR A 1 193 ? -2.471 -0.476 15.696 1.00 98.44 193 THR A O 1
ATOM 1464 N N . TYR A 1 194 ? -0.933 -2.052 15.333 1.00 98.75 194 TYR A N 1
ATOM 1465 C CA . TYR A 1 194 ? -0.449 -1.419 14.111 1.00 98.75 194 TYR A CA 1
ATOM 1466 C C . TYR A 1 194 ? -1.212 -2.017 12.928 1.00 98.75 194 TYR A C 1
ATOM 1468 O O . TYR A 1 194 ? -1.359 -3.235 12.847 1.00 98.75 194 TYR A O 1
ATOM 1476 N N . ALA A 1 195 ? -1.718 -1.175 12.038 1.00 98.81 195 ALA A N 1
ATOM 1477 C CA . ALA A 1 195 ? -2.527 -1.594 10.906 1.00 98.81 195 ALA A CA 1
ATOM 1478 C C . ALA A 1 195 ? -2.077 -0.887 9.629 1.00 98.81 195 ALA A C 1
ATOM 1480 O O . ALA A 1 195 ? -1.743 0.301 9.646 1.00 98.81 195 ALA A O 1
ATOM 1481 N N . TYR A 1 196 ? -2.103 -1.624 8.523 1.00 98.88 196 TYR A N 1
ATOM 1482 C CA . TYR A 1 196 ? -1.906 -1.068 7.190 1.00 98.88 196 TYR A CA 1
ATOM 1483 C C . TYR A 1 196 ? -3.230 -0.647 6.582 1.00 98.88 196 TYR A C 1
ATOM 1485 O O . TYR A 1 196 ? -4.249 -1.316 6.776 1.00 98.88 196 TYR A O 1
ATOM 1493 N N . PHE A 1 197 ? -3.188 0.403 5.774 1.00 98.81 197 PHE A N 1
ATOM 1494 C CA . PHE A 1 197 ? -4.345 0.881 5.037 1.00 98.81 197 PHE A CA 1
ATOM 1495 C C . PHE A 1 197 ? -4.012 0.940 3.550 1.00 98.81 197 PHE A C 1
ATOM 1497 O O . PHE A 1 197 ? -2.910 1.333 3.153 1.00 98.81 197 PHE A O 1
ATOM 1504 N N . LEU A 1 198 ? -4.971 0.529 2.723 1.00 98.75 198 LEU A N 1
ATOM 1505 C CA . LEU A 1 198 ? -4.961 0.946 1.328 1.00 98.75 198 LEU A CA 1
ATOM 1506 C C . LEU A 1 198 ? -5.349 2.423 1.249 1.00 98.75 198 LEU A C 1
ATOM 1508 O O . LEU A 1 198 ? -6.109 2.906 2.085 1.00 98.75 198 LEU A O 1
ATOM 1512 N N . THR A 1 199 ? -4.874 3.132 0.233 1.00 98.38 199 THR A N 1
ATOM 1513 C CA . THR A 1 199 ? -5.190 4.554 0.034 1.00 98.38 199 THR A CA 1
ATOM 1514 C C . THR A 1 199 ? -5.674 4.829 -1.382 1.00 98.38 199 THR A C 1
ATOM 1516 O O . THR A 1 199 ? -5.421 4.056 -2.301 1.00 98.38 199 THR A O 1
ATOM 1519 N N . GLU A 1 200 ? -6.403 5.931 -1.561 1.00 96.12 200 GLU A N 1
ATOM 1520 C CA . GLU A 1 200 ? -6.824 6.390 -2.893 1.00 96.12 200 GLU A CA 1
ATOM 1521 C C . GLU A 1 200 ? -5.634 6.935 -3.698 1.00 96.12 200 GLU A C 1
ATOM 1523 O O . GLU A 1 200 ? -5.538 6.707 -4.901 1.00 96.12 200 GLU A O 1
ATOM 1528 N N . ASP A 1 201 ? -4.702 7.593 -3.007 1.00 95.06 201 ASP A N 1
ATOM 1529 C CA . ASP A 1 201 ? -3.466 8.129 -3.572 1.00 95.06 201 ASP A CA 1
ATOM 1530 C C . ASP A 1 201 ? -2.269 7.199 -3.332 1.00 95.06 201 ASP A C 1
ATOM 1532 O O . ASP A 1 201 ? -2.318 6.266 -2.524 1.00 95.06 201 ASP A O 1
ATOM 1536 N N . TRP A 1 202 ? -1.165 7.472 -4.032 1.00 97.56 202 TRP A N 1
ATOM 1537 C CA . TRP A 1 202 ? 0.047 6.667 -3.932 1.00 97.56 202 TRP A CA 1
ATOM 1538 C C . TRP A 1 202 ? 0.682 6.729 -2.525 1.00 97.56 202 TRP A C 1
ATOM 1540 O O . TRP A 1 202 ? 0.811 7.822 -1.968 1.00 97.56 202 TRP A O 1
ATOM 1550 N N . PRO A 1 203 ? 1.153 5.589 -1.985 1.00 97.75 203 PRO A N 1
ATOM 1551 C CA . PRO A 1 203 ? 1.043 4.255 -2.558 1.00 97.75 203 PRO A CA 1
ATOM 1552 C C . PRO A 1 203 ? -0.309 3.621 -2.214 1.00 97.75 203 PRO A C 1
ATOM 1554 O O . PRO A 1 203 ? -0.635 3.473 -1.044 1.00 97.75 203 PRO A O 1
ATOM 1557 N N . VAL A 1 204 ? -1.056 3.169 -3.228 1.00 97.88 204 VAL A N 1
ATOM 1558 C CA . VAL A 1 204 ? -2.384 2.552 -3.031 1.00 97.88 204 VAL A CA 1
ATOM 1559 C C . VAL A 1 204 ? -2.305 1.309 -2.145 1.00 97.88 204 VAL A C 1
ATOM 1561 O O . VAL A 1 204 ? -3.144 1.108 -1.274 1.00 97.88 204 VAL A O 1
ATOM 1564 N N . ILE A 1 205 ? -1.282 0.481 -2.359 1.00 98.50 205 ILE A N 1
ATOM 1565 C CA . ILE A 1 205 ? -0.912 -0.643 -1.497 1.00 98.50 205 ILE A CA 1
ATOM 1566 C C . ILE A 1 205 ? 0.451 -0.304 -0.867 1.00 98.50 205 ILE A C 1
ATOM 1568 O O . ILE A 1 205 ? 1.345 0.139 -1.596 1.00 98.50 205 ILE A O 1
ATOM 1572 N N . PRO A 1 206 ? 0.647 -0.546 0.443 1.00 98.12 206 PRO A N 1
ATOM 1573 C CA . PRO A 1 206 ? 1.909 -0.301 1.139 1.00 98.12 206 PRO A CA 1
ATOM 1574 C C . PRO A 1 206 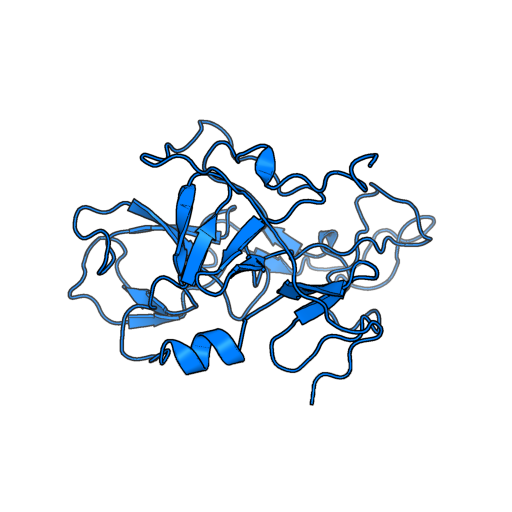? 3.176 -0.803 0.426 1.00 98.12 206 PRO A C 1
ATOM 1576 O O . PRO A 1 206 ? 3.187 -1.849 -0.227 1.00 98.12 206 PRO A O 1
ATOM 1579 N N . ARG A 1 207 ? 4.282 -0.067 0.611 1.00 96.75 207 ARG A N 1
ATOM 1580 C CA . ARG A 1 207 ? 5.605 -0.353 0.012 1.00 96.75 207 ARG A CA 1
ATOM 1581 C C . ARG A 1 207 ? 6.688 -0.711 1.029 1.00 96.75 207 ARG A C 1
ATOM 1583 O O . ARG A 1 207 ? 7.830 -0.940 0.642 1.00 96.75 207 ARG A O 1
ATOM 1590 N N . ASN A 1 208 ? 6.353 -0.757 2.314 1.00 97.12 208 ASN A N 1
ATOM 1591 C CA . ASN A 1 208 ? 7.263 -1.139 3.388 1.00 97.12 208 ASN A CA 1
ATOM 1592 C C . ASN A 1 208 ? 6.496 -1.930 4.447 1.00 97.12 208 ASN A C 1
ATOM 1594 O O . ASN A 1 208 ? 5.299 -1.725 4.633 1.00 97.12 208 ASN A O 1
ATOM 1598 N N . TYR A 1 209 ? 7.210 -2.798 5.152 1.00 98.44 209 TYR A N 1
ATOM 1599 C CA . TYR A 1 209 ? 6.724 -3.501 6.327 1.00 98.44 209 TYR A CA 1
ATOM 1600 C C . TYR A 1 209 ? 7.247 -2.841 7.599 1.00 98.44 209 TYR A C 1
ATOM 1602 O O . TYR A 1 209 ? 8.436 -2.538 7.716 1.00 98.44 209 TYR A O 1
ATOM 1610 N N . ARG A 1 210 ? 6.364 -2.678 8.575 1.00 98.50 210 ARG A N 1
ATOM 1611 C CA . ARG A 1 210 ? 6.636 -2.263 9.942 1.00 98.50 210 ARG A CA 1
ATOM 1612 C C . ARG A 1 210 ? 7.245 -3.382 10.779 1.00 98.50 210 ARG A C 1
ATOM 1614 O O . ARG A 1 210 ? 8.019 -3.091 11.689 1.00 98.50 210 ARG A O 1
ATOM 1621 N N . GLY A 1 211 ? 6.880 -4.634 10.515 1.00 97.38 211 GLY A N 1
ATOM 1622 C CA . GLY A 1 211 ? 7.457 -5.817 11.144 1.00 97.38 211 GLY A CA 1
ATOM 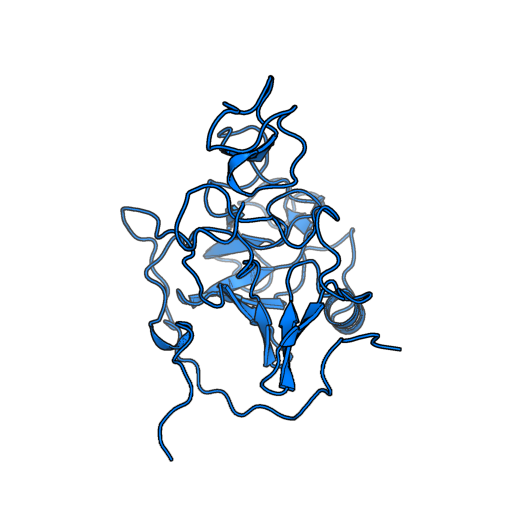1623 C C . GLY A 1 211 ? 8.439 -6.555 10.233 1.00 97.38 211 GLY A C 1
ATOM 1624 O O . GLY A 1 211 ? 8.931 -6.025 9.235 1.00 97.38 211 GLY A O 1
ATOM 1625 N N . THR A 1 212 ? 8.708 -7.812 10.584 1.00 96.25 212 THR A N 1
ATOM 1626 C CA . THR A 1 212 ? 9.520 -8.724 9.768 1.00 96.25 212 THR A CA 1
ATOM 1627 C C . THR A 1 212 ? 8.601 -9.574 8.887 1.00 96.25 212 THR A C 1
ATOM 1629 O O . THR A 1 212 ? 7.884 -10.423 9.425 1.00 96.25 212 THR A O 1
ATOM 1632 N N . PRO A 1 213 ? 8.604 -9.392 7.555 1.00 96.81 213 PRO A N 1
ATOM 1633 C CA . PRO A 1 213 ? 7.727 -10.147 6.670 1.00 96.81 213 PRO A CA 1
ATOM 1634 C C . PRO A 1 213 ? 8.115 -11.625 6.600 1.00 96.81 213 PRO A C 1
ATOM 1636 O O . PRO A 1 213 ? 9.292 -11.992 6.590 1.00 96.81 213 PRO A O 1
ATOM 1639 N N . SER A 1 214 ? 7.106 -12.484 6.504 1.00 96.00 214 SER A N 1
ATOM 1640 C CA . SER A 1 214 ? 7.282 -13.913 6.286 1.00 96.00 214 SER A CA 1
ATOM 1641 C C . SER A 1 214 ? 7.910 -14.193 4.916 1.00 96.00 214 SER A C 1
ATOM 1643 O O . SER A 1 214 ? 7.448 -13.663 3.898 1.00 96.00 214 SER A O 1
ATOM 1645 N N . PRO A 1 215 ? 8.910 -15.091 4.837 1.00 93.62 215 PRO A N 1
ATOM 1646 C CA . PRO A 1 215 ? 9.536 -15.454 3.572 1.00 93.62 215 PRO A CA 1
ATOM 1647 C C . PRO A 1 215 ? 8.595 -16.224 2.633 1.00 93.62 215 PRO A C 1
ATOM 1649 O O . PRO A 1 215 ? 8.917 -16.377 1.454 1.00 93.62 215 PRO A O 1
ATOM 1652 N N . ASP A 1 216 ? 7.439 -16.699 3.105 1.00 94.00 216 ASP A N 1
ATOM 1653 C CA . ASP A 1 216 ? 6.459 -17.406 2.270 1.00 94.00 216 ASP A CA 1
ATOM 1654 C C . ASP A 1 216 ? 5.857 -16.501 1.180 1.00 94.00 216 ASP A C 1
ATOM 1656 O O . ASP A 1 216 ? 5.428 -16.995 0.140 1.00 94.00 216 ASP A O 1
ATOM 1660 N N . PHE A 1 217 ? 5.881 -15.180 1.384 1.00 93.50 217 PHE A N 1
ATOM 1661 C CA . PHE A 1 217 ? 5.407 -14.181 0.420 1.00 93.50 217 PHE A CA 1
ATOM 1662 C C . PHE A 1 217 ? 6.451 -13.819 -0.637 1.00 93.50 217 PHE A C 1
ATOM 1664 O O . PHE A 1 217 ? 6.148 -13.121 -1.611 1.00 93.50 217 PHE A O 1
ATOM 1671 N N . THR A 1 218 ? 7.684 -14.312 -0.485 1.00 85.38 218 THR A N 1
ATOM 1672 C CA . THR A 1 218 ? 8.685 -14.158 -1.534 1.00 85.38 218 THR A CA 1
ATOM 1673 C C . THR A 1 218 ? 8.271 -14.974 -2.752 1.00 85.38 218 THR A C 1
ATOM 1675 O O . THR A 1 218 ? 7.955 -16.163 -2.658 1.00 85.38 218 THR A O 1
ATOM 1678 N N . ARG A 1 219 ? 8.263 -14.332 -3.924 1.00 68.19 219 ARG A N 1
ATOM 1679 C CA . ARG A 1 219 ? 8.023 -14.999 -5.205 1.00 68.19 219 ARG A CA 1
ATOM 1680 C C . ARG A 1 219 ? 9.109 -16.048 -5.428 1.00 68.19 219 ARG A C 1
ATOM 1682 O O . ARG A 1 219 ? 10.187 -15.750 -5.935 1.00 68.19 219 ARG A O 1
ATOM 1689 N N . ARG A 1 220 ? 8.836 -17.295 -5.050 1.00 52.78 220 ARG A N 1
ATOM 1690 C CA . ARG A 1 220 ? 9.644 -18.427 -5.496 1.00 52.78 220 ARG A CA 1
ATOM 1691 C C . ARG A 1 220 ? 9.336 -18.614 -6.978 1.00 52.78 220 ARG A C 1
ATOM 1693 O O . ARG A 1 220 ? 8.172 -18.753 -7.350 1.00 52.78 220 ARG A O 1
ATOM 1700 N N . GLY A 1 221 ? 10.371 -18.609 -7.819 1.00 46.25 221 GLY A N 1
ATOM 1701 C CA . GLY A 1 221 ? 10.255 -19.146 -9.176 1.00 46.25 221 GLY A CA 1
ATOM 1702 C C . GLY A 1 221 ? 9.645 -20.557 -9.141 1.00 46.25 221 GLY A C 1
ATOM 1703 O O . GLY A 1 221 ? 9.575 -21.159 -8.062 1.00 46.25 221 GLY A O 1
ATOM 1704 N N . PRO A 1 222 ? 9.169 -21.085 -10.282 1.00 34.59 222 PRO A N 1
ATOM 1705 C CA . PRO A 1 222 ? 8.453 -22.357 -10.317 1.00 34.59 222 PRO A CA 1
ATOM 1706 C C . PRO A 1 222 ? 9.202 -23.415 -9.505 1.00 34.59 222 PRO A C 1
ATOM 1708 O O . PRO A 1 222 ? 10.389 -23.657 -9.735 1.00 34.59 222 PRO A O 1
ATOM 1711 N N . ARG A 1 223 ? 8.522 -24.009 -8.513 1.00 34.28 223 ARG A N 1
ATOM 1712 C CA . ARG A 1 223 ? 9.080 -25.147 -7.779 1.00 34.28 223 ARG A CA 1
ATOM 1713 C C . ARG A 1 223 ? 9.348 -26.247 -8.816 1.00 34.28 223 ARG A C 1
ATOM 1715 O O . ARG A 1 223 ? 8.436 -26.533 -9.597 1.00 34.28 223 ARG A O 1
ATOM 1722 N N . PRO A 1 224 ? 10.553 -26.842 -8.865 1.00 33.22 224 PRO A N 1
ATOM 1723 C CA . PRO A 1 224 ? 10.760 -28.051 -9.646 1.00 33.22 224 PRO A CA 1
ATOM 1724 C C . PRO A 1 224 ? 9.715 -29.080 -9.211 1.00 33.22 224 PRO A C 1
ATOM 1726 O O . PRO A 1 224 ? 9.495 -29.254 -8.009 1.00 33.22 224 PRO A O 1
ATOM 1729 N N . ARG A 1 225 ? 9.029 -29.671 -10.190 1.00 39.16 225 ARG A N 1
ATOM 1730 C CA . ARG A 1 225 ? 8.183 -30.844 -9.965 1.00 39.16 225 ARG A CA 1
ATOM 1731 C C . ARG A 1 225 ? 9.037 -32.032 -9.547 1.00 39.16 225 ARG A C 1
ATOM 1733 O O . ARG A 1 225 ? 10.178 -32.119 -10.055 1.00 39.16 225 ARG A O 1
#

Radius of gyration: 17.51 Å; Cα contacts (8 Å, |Δi|>4): 510; chains: 1; bounding box: 41×50×44 Å

InterPro domains:
  IPR025924 YHYH domain [PF14240] (14-211)

Foldseek 3Di:
DQQAPEAADDDDADADADQDFDFDPDWAFADQFFFWAWPVGATAGQFDQDAVVSPGPDQGGFGLPLPPDPRSQDPLCWHADHVNGIHHNFHRVVQCVVQVPDQFAFFDFTTAGLSGATEGEFKDFPDQEDRPHTIHGWDAQKDFDADWDPDDSDDTDTLRRRGPSRMDGHPPPTRADLQQWAWGADPVRNVTDIYHYQHPDPPRHGGIGSGDGHCSRPDDDDDDD

Sequence (225 aa):
MVRSPCPISEQDYTYKVPAAPQAAEKTTPLGMHNFGIALNGVPFDPGAAEFFQGVRGSKWQYEPLSGALQMGIDASHAHVQPTGAYHYHGLPTGLLDAVKLDPTRHSPQIGWAADGFPMYAVYGYTDAEDDGSPIKPLKSSYRLKQGDRPGGDEPSGKYDGAFIADYEHAPGSGDLDECNGRRCVTPDFPEGTYAYFLTEDWPVIPRNYRGTPSPDFTRRGPRPR